Protein AF-A0A9P8SIE0-F1 (afdb_monomer_lite)

Secondary structure (DSSP, 8-state):
--------S---B-TTSSB-HHHHHHHHHHHHHHHHHTT-------HHHHHHHHHHHHHTTS-------TT-BGGGGT--HHHHHHHHHHHHHHHT----HHHHHH--BHHHHHHHHHHHHTTTTHHHHHHHHHHHHHHHHGGGG-----SPPP-TTSTT--EEEEE-TTSHHHHHHHHHHHH-TT--EEEEEE--SSHHHHHHHHHHHHHHTT--TT-HHHHHHHEEEEE--TTSTTTT--HHHHHHHHHH-SEEEE---

Foldseek 3Di:
DDDDDDDDPDFDADPVRHGPPLVNLLVVLLVLVVVVVVPDDDDDDDPLLVVLVCLLCVLLPVHCNDDQDQFDFSVSSVDDPSSLVSSQVVLCVVLVFPRDSVLCVVPRGSNSSSVVSVCRSVVVCVVVVVVVVVVVVVVVCVVVVDDDDPDDQQPCQPQARQFEEEEDLLHDVNVVVVLVSLPRNSRQAYEYEAADDDFVVQLVSNVVSNVVVPSPPPCVVSSVGHYGYDHACPVDPLSPDDPVVSVCSVVRHSYYHYPDD

Sequence (261 aa):
MVPWVVCLQDVPVNRNGKVDKNQLLAMLLRRRLEQQRHVSSVTGTTRTEDRVKTIWQRALGAVDLGDIGPETNFFSLGAASLDVSAATMMMREAFQVPLLVQKLYKSPVLRDLARQIDQEAKGLGELRWDESKRQWLRDADMAEQLDIPKDTPIDWTAKNEGRVFVTGVTGFVGALFLRALVELPFVQTVRCLVRAKTATQGKQRILDNLSKYGLLHGLQEQLVSKVVPVMGDLSHPTLGLEDDAYSELAAWASVIFHLGA

InterPro domains:
  IPR009081 Phosphopantetheine binding ACP domain [PF00550] (50-116)
  IPR009081 Phosphopantetheine binding ACP domain [PS50075] (46-121)
  IPR013120 Fatty acyl-CoA reductase-like, NAD-binding domain [PF07993] (166-261)
  IPR036291 NAD(P)-binding domain superfamily [SSF51735] (163-260)
  IPR036736 ACP-like superfamily [G3DSA:1.10.1200.10] (32-123)
  IPR036736 ACP-like superfamily [SSF47336] (46-120)

Organism: NCBI:txid111463

Radius of gyration: 26.02 Å; chains: 1; bounding box: 72×35×65 Å

Structure (mmCIF, N/CA/C/O backbone):
data_AF-A0A9P8SIE0-F1
#
_entry.id   AF-A0A9P8SIE0-F1
#
loop_
_atom_site.group_PDB
_atom_site.id
_atom_site.type_symbol
_atom_site.label_atom_id
_atom_site.label_alt_id
_atom_site.label_comp_id
_atom_site.label_asym_id
_atom_site.label_entity_id
_atom_site.label_seq_id
_atom_site.pdbx_PDB_ins_code
_atom_site.Cartn_x
_atom_site.Cartn_y
_atom_site.Cartn_z
_atom_site.occupancy
_atom_site.B_iso_or_equiv
_atom_site.auth_seq_id
_atom_site.auth_comp_id
_atom_site.auth_asym_id
_atom_site.auth_atom_id
_atom_site.pdbx_PDB_model_num
ATOM 1 N N . MET A 1 1 ? -5.910 -8.872 4.995 1.00 51.06 1 MET A N 1
ATOM 2 C CA . MET A 1 1 ? -7.335 -9.129 5.301 1.00 51.06 1 MET A CA 1
ATOM 3 C C . MET A 1 1 ? -7.698 -10.456 4.656 1.00 51.06 1 MET A C 1
ATOM 5 O O . MET A 1 1 ? -7.554 -10.563 3.446 1.00 51.06 1 MET A O 1
ATOM 9 N N . VAL A 1 2 ? -8.044 -11.483 5.435 1.00 45.91 2 VAL A N 1
ATOM 10 C CA . VAL A 1 2 ? -8.439 -12.785 4.870 1.00 45.91 2 VAL A CA 1
ATOM 11 C C . VAL A 1 2 ? -9.911 -12.683 4.463 1.00 45.91 2 VAL A C 1
ATOM 13 O O . VAL A 1 2 ? -10.731 -12.366 5.329 1.00 45.91 2 VAL A O 1
ATOM 16 N N . PRO A 1 3 ? -10.263 -12.877 3.180 1.00 55.47 3 PRO A N 1
ATOM 17 C CA . PRO A 1 3 ? -11.657 -12.868 2.760 1.00 55.47 3 PRO A CA 1
ATOM 18 C C . PRO A 1 3 ? -12.409 -14.012 3.444 1.00 55.47 3 PRO A C 1
ATOM 20 O O . PRO A 1 3 ? -11.924 -15.140 3.513 1.00 55.47 3 PRO A O 1
ATOM 23 N N . TRP A 1 4 ? -13.592 -13.705 3.971 1.00 65.50 4 TRP A N 1
ATOM 24 C CA . TRP A 1 4 ? -14.441 -14.662 4.672 1.00 65.50 4 TRP A CA 1
ATOM 25 C C . TRP A 1 4 ? -15.668 -14.971 3.821 1.00 65.50 4 TRP A C 1
ATOM 27 O O . TRP A 1 4 ? -16.408 -14.064 3.443 1.00 65.50 4 TRP A O 1
ATOM 37 N N . VAL A 1 5 ? -15.860 -16.250 3.504 1.00 77.38 5 VAL A N 1
ATOM 38 C CA . VAL A 1 5 ? -16.976 -16.736 2.687 1.00 77.38 5 VAL A CA 1
ATOM 39 C C . VAL A 1 5 ? -17.903 -17.547 3.578 1.00 77.38 5 VAL A C 1
ATOM 41 O O . VAL A 1 5 ? -17.462 -18.452 4.285 1.00 77.38 5 VAL A O 1
ATOM 44 N N . VAL A 1 6 ? -19.193 -17.216 3.550 1.00 78.56 6 VAL A N 1
ATOM 45 C CA . VAL A 1 6 ? -20.210 -17.838 4.399 1.00 78.56 6 VAL A CA 1
ATOM 46 C C . VAL A 1 6 ? -21.372 -18.289 3.533 1.00 78.56 6 VAL A C 1
ATOM 48 O O . VAL A 1 6 ? -21.956 -17.485 2.812 1.00 78.56 6 VAL A O 1
ATOM 51 N N . CYS A 1 7 ? -21.724 -19.570 3.631 1.00 83.69 7 CYS A N 1
ATOM 52 C CA . CYS A 1 7 ? -22.961 -20.077 3.053 1.00 83.69 7 CYS A CA 1
ATOM 53 C C . CYS A 1 7 ? -24.122 -19.771 4.010 1.00 83.69 7 CYS A C 1
ATOM 55 O O . CYS A 1 7 ? -24.053 -20.093 5.206 1.00 83.69 7 CYS A O 1
ATOM 57 N N . LEU A 1 8 ? -25.151 -19.113 3.479 1.00 84.81 8 LEU A N 1
ATOM 58 C CA . LEU A 1 8 ? -26.389 -18.769 4.171 1.00 84.81 8 LEU A CA 1
ATOM 59 C C . LEU A 1 8 ? -27.532 -19.547 3.526 1.00 84.81 8 LEU A C 1
ATOM 61 O O . LEU A 1 8 ? -27.578 -19.652 2.304 1.00 84.81 8 LEU A O 1
ATOM 65 N N . GLN A 1 9 ? -28.430 -20.083 4.352 1.00 82.69 9 GLN A N 1
ATOM 66 C CA . GLN A 1 9 ? -29.651 -20.730 3.865 1.00 82.69 9 GLN A CA 1
ATOM 67 C C . GLN A 1 9 ? -30.638 -19.686 3.335 1.00 82.69 9 GLN A C 1
ATOM 69 O O . GLN A 1 9 ? -31.156 -19.854 2.239 1.00 82.69 9 GLN A O 1
ATOM 74 N N . ASP A 1 10 ? -30.785 -18.570 4.057 1.00 87.56 10 ASP A N 1
ATOM 75 C CA . ASP A 1 10 ? -31.652 -17.454 3.687 1.00 87.56 10 ASP A CA 1
ATOM 76 C C . ASP A 1 10 ? -30.917 -16.115 3.823 1.00 87.56 10 ASP A C 1
ATOM 78 O O . ASP A 1 10 ? -30.130 -15.901 4.752 1.00 87.56 10 ASP A O 1
ATOM 82 N N . VAL A 1 11 ? -31.189 -15.192 2.897 1.00 90.50 11 VAL A N 1
ATOM 83 C CA . VAL A 1 11 ? -30.677 -13.816 2.943 1.00 90.50 11 VAL A CA 1
ATOM 84 C C . VAL A 1 11 ? -31.778 -12.912 3.500 1.00 90.50 11 VAL A C 1
ATOM 86 O O . VAL A 1 11 ? -32.856 -12.857 2.904 1.00 90.50 11 VAL A O 1
ATOM 89 N N . PRO A 1 12 ? -31.546 -12.182 4.609 1.00 90.69 12 PRO A N 1
ATOM 90 C CA . PRO A 1 12 ? -32.559 -11.304 5.171 1.00 90.69 12 PRO A CA 1
ATOM 91 C C . PRO A 1 12 ? -32.890 -10.181 4.190 1.00 90.69 12 PRO A C 1
ATOM 93 O O . PRO A 1 12 ? -32.006 -9.562 3.586 1.00 90.69 12 PRO A O 1
ATOM 96 N N . VAL A 1 13 ? -34.182 -9.905 4.052 1.00 91.94 13 VAL A N 1
ATOM 97 C CA . VAL A 1 13 ? -34.713 -8.841 3.203 1.00 91.94 13 VAL A CA 1
ATOM 98 C C . VAL A 1 13 ? -35.508 -7.852 4.042 1.00 91.94 13 VAL A C 1
ATOM 100 O O . VAL A 1 13 ? -36.189 -8.216 4.997 1.00 91.94 13 VAL A O 1
ATOM 103 N N . ASN A 1 14 ? -35.427 -6.579 3.676 1.00 86.19 14 ASN A N 1
ATOM 104 C CA . ASN A 1 14 ? -36.234 -5.531 4.275 1.00 86.19 14 ASN A CA 1
ATOM 105 C C . ASN A 1 14 ? -37.683 -5.610 3.767 1.00 86.19 14 ASN A C 1
ATOM 107 O O . ASN A 1 14 ? -38.021 -6.392 2.878 1.00 86.19 14 ASN A O 1
ATOM 111 N N . ARG A 1 15 ? -38.548 -4.731 4.287 1.00 85.62 15 ARG A N 1
ATOM 112 C CA . ARG A 1 15 ? -39.972 -4.652 3.898 1.00 85.62 15 ARG A CA 1
ATOM 113 C C . ARG A 1 15 ? -40.210 -4.457 2.392 1.00 85.62 15 ARG A C 1
ATOM 115 O O . ARG A 1 15 ? -41.300 -4.745 1.919 1.00 85.62 15 ARG A O 1
ATOM 122 N N . ASN A 1 16 ? -39.203 -3.994 1.650 1.00 78.31 16 ASN A N 1
ATOM 123 C CA . ASN A 1 16 ? -39.263 -3.776 0.205 1.00 78.31 16 ASN A CA 1
ATOM 124 C C . ASN A 1 16 ? -38.677 -4.953 -0.601 1.00 78.31 16 ASN A C 1
ATOM 126 O O . ASN A 1 16 ? -38.398 -4.792 -1.787 1.00 78.31 16 ASN A O 1
ATOM 130 N N . GLY A 1 17 ? -38.403 -6.100 0.032 1.00 82.06 17 GLY A N 1
ATOM 131 C CA . GLY A 1 17 ? -37.827 -7.282 -0.618 1.00 82.06 17 GLY A CA 1
ATOM 132 C C . GLY A 1 17 ? -36.363 -7.125 -1.048 1.00 82.06 17 GLY A C 1
ATOM 133 O O . GLY A 1 17 ? -35.813 -8.014 -1.691 1.00 82.06 17 GLY A O 1
ATOM 134 N N . LYS A 1 18 ? -35.707 -6.008 -0.705 1.00 82.94 18 LYS A N 1
ATOM 135 C CA . LYS A 1 18 ? -34.269 -5.809 -0.941 1.00 82.94 18 LYS A CA 1
ATOM 136 C C . LYS A 1 18 ? -33.485 -6.384 0.226 1.00 82.94 18 LYS A C 1
ATOM 138 O O . LYS A 1 18 ? -33.953 -6.310 1.354 1.00 82.94 18 LYS A O 1
ATOM 143 N N . VAL A 1 19 ? -32.269 -6.866 -0.027 1.00 88.81 19 VAL A N 1
ATOM 144 C CA . VAL A 1 19 ? -31.366 -7.347 1.031 1.00 88.81 19 VAL A CA 1
ATOM 145 C C . VAL A 1 19 ? -31.250 -6.308 2.149 1.00 88.81 19 VAL A C 1
ATOM 147 O O . VAL A 1 19 ? -30.855 -5.162 1.906 1.00 88.81 19 VAL A O 1
ATOM 150 N N . ASP A 1 20 ? -31.584 -6.715 3.372 1.00 88.94 20 ASP A N 1
ATOM 151 C CA . ASP A 1 20 ? -31.352 -5.912 4.564 1.00 88.94 20 ASP A CA 1
ATOM 152 C C . ASP A 1 20 ? -29.889 -6.078 4.977 1.00 88.94 20 ASP A C 1
ATOM 154 O O . ASP A 1 20 ? -29.500 -7.040 5.639 1.00 88.94 20 ASP A O 1
ATOM 158 N N . LYS A 1 21 ? -29.049 -5.142 4.526 1.00 84.19 21 LYS A N 1
ATOM 159 C CA . LYS A 1 21 ? -27.602 -5.192 4.761 1.00 84.19 21 LYS A CA 1
ATOM 160 C C . LYS A 1 21 ? -27.246 -5.146 6.246 1.00 84.19 21 LYS A C 1
ATOM 162 O O . LYS A 1 21 ? -26.282 -5.796 6.637 1.00 84.19 21 LYS A O 1
ATOM 167 N N . ASN A 1 22 ? -28.013 -4.423 7.061 1.00 79.56 22 ASN A N 1
ATOM 168 C CA . ASN A 1 22 ? -27.736 -4.291 8.490 1.00 79.56 22 ASN A CA 1
ATOM 169 C C . ASN A 1 22 ? -28.085 -5.587 9.219 1.00 79.56 22 ASN A C 1
ATOM 171 O O . ASN A 1 22 ? -27.289 -6.077 10.018 1.00 79.56 22 ASN A O 1
ATOM 175 N N . GLN A 1 23 ? -29.239 -6.180 8.899 1.00 83.62 23 GLN A N 1
ATOM 176 C CA . GLN A 1 23 ? -29.638 -7.467 9.459 1.00 83.62 23 GLN A CA 1
ATOM 177 C C . GLN A 1 23 ? -28.702 -8.595 9.003 1.00 83.62 23 GLN A C 1
ATOM 179 O O . GLN A 1 23 ? -28.287 -9.414 9.822 1.00 83.62 23 GLN A O 1
ATOM 184 N N . LEU A 1 24 ? -28.303 -8.600 7.726 1.00 85.62 24 LEU A N 1
ATOM 185 C CA . LEU A 1 24 ? -27.324 -9.543 7.185 1.00 85.62 24 LEU A CA 1
ATOM 186 C C . LEU A 1 24 ? -25.979 -9.430 7.912 1.00 85.62 24 LEU A C 1
ATOM 188 O O . LEU A 1 24 ? -25.417 -10.440 8.334 1.00 85.62 24 LEU A O 1
ATOM 192 N N . LEU A 1 25 ? -25.477 -8.207 8.097 1.00 82.94 25 LEU A N 1
ATOM 193 C CA . LEU A 1 25 ? -24.227 -7.958 8.808 1.00 82.94 25 LEU A CA 1
ATOM 194 C C . LEU A 1 25 ? -24.322 -8.396 10.279 1.00 82.94 25 LEU A C 1
ATOM 196 O O . LEU A 1 25 ? -23.417 -9.070 10.766 1.00 82.94 25 LEU A O 1
ATOM 200 N N . ALA A 1 26 ? -25.440 -8.116 10.961 1.00 81.94 26 ALA A N 1
ATOM 201 C CA . ALA A 1 26 ? -25.693 -8.581 12.328 1.00 81.94 26 ALA A CA 1
ATOM 202 C C . ALA A 1 26 ? -25.636 -10.110 12.439 1.00 81.94 26 ALA A C 1
ATOM 204 O O . ALA A 1 26 ? -24.952 -10.645 13.313 1.00 81.94 26 ALA A O 1
ATOM 205 N N . MET A 1 27 ? -26.322 -10.819 11.536 1.00 84.00 27 MET A N 1
ATOM 206 C CA . MET A 1 27 ? -26.339 -12.285 11.496 1.00 84.00 27 MET A CA 1
ATOM 207 C C . MET A 1 27 ? -24.933 -12.861 11.302 1.00 84.00 27 MET A C 1
ATOM 209 O O . MET A 1 27 ? -24.527 -13.771 12.025 1.00 84.00 27 MET A O 1
ATOM 213 N N . LEU A 1 28 ? -24.175 -12.311 10.350 1.00 84.12 28 LEU A N 1
ATOM 214 C CA . LEU A 1 28 ? -22.811 -12.744 10.061 1.00 84.12 28 LEU A CA 1
ATOM 215 C C . LEU A 1 28 ? -21.878 -12.514 11.260 1.00 84.12 28 LEU A C 1
ATOM 217 O O . LEU A 1 28 ? -21.111 -13.402 11.628 1.00 84.12 28 LEU A O 1
ATOM 221 N N . LEU A 1 29 ? -21.968 -11.358 11.916 1.00 77.06 29 LEU A N 1
ATOM 222 C CA . LEU A 1 29 ? -21.105 -11.034 13.051 1.00 77.06 29 LEU A CA 1
ATOM 223 C C . LEU A 1 29 ? -21.442 -11.849 14.303 1.00 77.06 29 LEU A C 1
ATOM 225 O O . LEU A 1 29 ? -20.522 -12.326 14.969 1.00 77.06 29 LEU A O 1
ATOM 229 N N . ARG A 1 30 ? -22.727 -12.113 14.574 1.00 77.62 30 ARG A N 1
ATOM 230 C CA . ARG A 1 30 ? -23.149 -13.017 15.661 1.00 77.62 30 ARG A CA 1
ATOM 231 C C . ARG A 1 30 ? -22.598 -14.427 15.473 1.00 77.62 30 ARG A C 1
ATOM 233 O O . ARG A 1 30 ? -21.957 -14.952 16.380 1.00 77.62 30 ARG A O 1
ATOM 240 N N . ARG A 1 31 ? -22.734 -14.990 14.268 1.00 79.62 31 ARG A N 1
ATOM 241 C CA . ARG A 1 31 ? -22.190 -16.319 13.939 1.00 79.62 31 ARG A CA 1
ATOM 242 C C . ARG A 1 31 ? -20.676 -16.390 14.162 1.00 79.62 31 ARG A C 1
ATOM 244 O O . ARG A 1 31 ? -20.148 -17.410 14.597 1.00 79.62 31 ARG A O 1
ATOM 251 N N . ARG A 1 32 ? -19.966 -15.298 13.872 1.00 76.12 32 ARG A N 1
ATOM 252 C CA . ARG A 1 32 ? -18.518 -15.205 14.074 1.00 76.12 32 ARG A CA 1
ATOM 253 C C . ARG A 1 32 ? -18.134 -15.134 15.551 1.00 76.12 32 ARG A C 1
ATOM 255 O O . ARG A 1 32 ? -17.183 -15.794 15.958 1.00 76.12 32 ARG A O 1
ATOM 262 N N . LEU A 1 33 ? -18.884 -14.380 16.349 1.00 71.75 33 LEU A N 1
ATOM 263 C CA . LEU A 1 33 ? -18.709 -14.316 17.801 1.00 71.75 33 LEU A CA 1
ATOM 264 C C . LEU A 1 33 ? -18.981 -15.669 18.472 1.00 71.75 33 LEU A C 1
ATOM 266 O O . LEU A 1 33 ? -18.223 -16.081 19.347 1.00 71.75 33 LEU A O 1
ATOM 270 N N . GLU A 1 34 ? -20.007 -16.398 18.032 1.00 74.31 34 GLU A N 1
ATOM 271 C CA . GLU A 1 34 ? -20.313 -17.751 18.519 1.00 74.31 34 GLU A CA 1
ATOM 272 C C . GLU A 1 34 ? -19.166 -18.735 18.261 1.00 74.31 34 GLU A C 1
ATOM 274 O O . GLU A 1 34 ? -18.786 -19.484 19.157 1.00 74.31 34 GLU A O 1
ATOM 279 N N . GLN A 1 35 ? -18.541 -18.682 17.080 1.00 70.25 35 GLN A N 1
ATOM 280 C CA . GLN A 1 35 ? -17.364 -19.505 16.773 1.00 70.25 35 GLN A CA 1
ATOM 281 C C . GLN A 1 35 ? -16.155 -19.176 17.663 1.00 70.25 35 GLN A C 1
ATOM 283 O O . GLN A 1 35 ? -15.364 -20.064 17.972 1.00 70.25 35 GLN A O 1
ATOM 288 N N . GLN A 1 36 ? -16.012 -17.922 18.103 1.00 63.12 36 GLN A N 1
ATOM 289 C CA . GLN A 1 36 ? -14.943 -17.515 19.022 1.00 63.12 36 GLN A CA 1
ATOM 290 C C . GLN A 1 36 ? -15.242 -17.867 20.488 1.00 63.12 36 GLN A C 1
ATOM 292 O O . GLN A 1 36 ? -14.316 -18.047 21.279 1.00 63.12 36 GLN A O 1
ATOM 297 N N . ARG A 1 37 ? -16.520 -18.013 20.860 1.00 61.00 37 ARG A N 1
ATOM 298 C CA . ARG A 1 37 ? -16.954 -18.326 22.232 1.00 61.00 37 ARG A CA 1
ATOM 299 C C . ARG A 1 37 ? -16.568 -19.719 22.722 1.00 61.00 37 ARG A C 1
ATOM 301 O O . ARG A 1 37 ? -16.553 -19.924 23.930 1.00 61.00 37 ARG A O 1
ATOM 308 N N . HIS A 1 38 ? -16.185 -20.648 21.846 1.00 52.69 38 HIS A N 1
ATOM 309 C CA . HIS A 1 38 ? -15.708 -21.968 22.278 1.00 52.69 38 HIS A CA 1
ATOM 310 C C . HIS A 1 38 ? -14.372 -21.949 23.051 1.00 52.69 38 HIS A C 1
ATOM 312 O O . HIS A 1 38 ? -13.936 -23.007 23.497 1.00 52.69 38 HIS A O 1
ATOM 318 N N . VAL A 1 39 ? -13.741 -20.782 23.258 1.00 47.31 39 VAL A N 1
ATOM 319 C CA . VAL A 1 39 ? -12.406 -20.677 23.879 1.00 47.31 39 VAL A CA 1
ATOM 320 C C . VAL A 1 39 ? -12.357 -19.825 25.164 1.00 47.31 39 VAL A C 1
ATOM 322 O O . VAL A 1 39 ? -11.403 -19.962 25.923 1.00 47.31 39 VAL A O 1
ATOM 325 N N . SER A 1 40 ? -13.369 -19.009 25.498 1.00 47.59 40 SER A N 1
ATOM 326 C CA . SER A 1 40 ? -13.225 -18.029 26.599 1.00 47.59 40 SER A CA 1
ATOM 327 C C . SER A 1 40 ? -14.458 -17.919 27.504 1.00 47.59 40 SER A C 1
ATOM 329 O O . SER A 1 40 ? -15.501 -17.419 27.091 1.00 47.59 40 SER A O 1
ATOM 331 N N . SER A 1 41 ? -14.315 -18.331 28.771 1.00 47.12 41 SER A N 1
ATOM 332 C CA . SER A 1 41 ? -15.372 -18.383 29.799 1.00 47.12 41 SER A CA 1
ATOM 333 C C . SER A 1 41 ? -15.395 -17.179 30.758 1.00 47.12 41 SER A C 1
ATOM 335 O O . SER A 1 41 ? -15.734 -17.335 31.931 1.00 47.12 41 SER A O 1
ATOM 337 N N . VAL A 1 42 ? -14.992 -15.982 30.320 1.00 53.94 42 VAL A N 1
ATOM 338 C CA . VAL A 1 42 ? -14.922 -14.812 31.215 1.00 53.94 42 VAL A CA 1
ATOM 339 C C . VAL A 1 42 ? -16.152 -13.927 31.036 1.00 53.94 42 VAL A C 1
ATOM 341 O O . VAL A 1 42 ? -16.330 -13.303 29.991 1.00 53.94 42 VAL A O 1
ATOM 344 N N . THR A 1 43 ? -16.996 -13.865 32.066 1.00 53.16 43 THR A N 1
ATOM 345 C CA . THR A 1 43 ? -18.198 -13.022 32.114 1.00 53.16 43 THR A CA 1
ATOM 346 C C . THR A 1 43 ? -17.945 -11.771 32.953 1.00 53.16 43 THR A C 1
ATOM 348 O O . THR A 1 43 ? -17.626 -11.880 34.135 1.00 53.16 43 THR A O 1
ATOM 351 N N . GLY A 1 44 ? -18.116 -10.595 32.346 1.00 64.94 44 GLY A N 1
ATOM 352 C CA . GLY A 1 44 ? -18.070 -9.292 33.014 1.00 64.94 44 GLY A CA 1
ATOM 353 C C . GLY A 1 44 ? -17.276 -8.263 32.214 1.00 64.94 44 GLY A C 1
ATOM 354 O O . GLY A 1 44 ? -16.128 -8.525 31.854 1.00 64.94 44 GLY A O 1
ATOM 355 N N . THR A 1 45 ? -17.893 -7.113 31.943 1.00 73.94 45 THR A N 1
ATOM 356 C CA . THR A 1 45 ? -17.254 -5.956 31.309 1.00 73.94 45 THR A CA 1
ATOM 357 C C . THR A 1 45 ? -17.074 -4.806 32.301 1.00 73.94 45 THR A C 1
ATOM 359 O O . THR A 1 45 ? -17.856 -4.635 33.237 1.00 73.94 45 THR A O 1
ATOM 362 N N . THR A 1 46 ? -16.017 -4.013 32.130 1.00 87.81 46 THR A N 1
ATOM 363 C CA . THR A 1 46 ? -15.846 -2.740 32.850 1.00 87.81 46 THR A CA 1
ATOM 364 C C . THR A 1 46 ? -16.672 -1.622 32.201 1.00 87.81 46 THR A C 1
ATOM 366 O O . THR A 1 46 ? -17.045 -1.705 31.031 1.00 87.81 46 THR A O 1
ATOM 369 N N . ARG A 1 47 ? -16.896 -0.506 32.914 1.00 90.44 47 ARG A N 1
ATOM 370 C CA . ARG A 1 47 ? -17.589 0.677 32.355 1.00 90.44 47 ARG A CA 1
ATOM 371 C C . ARG A 1 47 ? -16.920 1.204 31.076 1.00 90.44 47 ARG A C 1
ATOM 373 O O . ARG A 1 47 ? -17.605 1.667 30.163 1.00 90.44 47 ARG A O 1
ATOM 380 N N . THR A 1 48 ? -15.590 1.161 31.021 1.00 92.94 48 THR A N 1
ATOM 381 C CA . THR A 1 48 ? -14.823 1.571 29.839 1.00 92.94 48 THR A CA 1
ATOM 382 C C . THR A 1 48 ? -15.031 0.579 28.700 1.00 92.94 48 THR A C 1
ATOM 384 O O . THR A 1 48 ? -15.319 1.006 27.583 1.00 92.94 48 THR A O 1
ATOM 387 N N . GLU A 1 49 ? -14.995 -0.728 28.979 1.00 93.56 49 GLU A N 1
ATOM 388 C CA . GLU A 1 49 ? -15.284 -1.780 27.993 1.00 93.56 49 GLU A CA 1
ATOM 389 C C . GLU A 1 49 ? -16.702 -1.647 27.406 1.00 93.56 49 GLU A C 1
ATOM 391 O O . GLU A 1 49 ? -16.851 -1.673 26.187 1.00 93.56 49 GLU A O 1
ATOM 396 N N . ASP A 1 50 ? -17.733 -1.398 28.220 1.00 91.19 50 ASP A N 1
ATOM 397 C CA . ASP A 1 50 ? -19.116 -1.213 27.740 1.00 91.19 50 ASP A CA 1
ATOM 398 C C . ASP A 1 50 ? -19.264 -0.016 26.797 1.00 91.19 50 ASP A C 1
ATOM 400 O O . ASP A 1 50 ? -19.980 -0.047 25.784 1.00 91.19 50 ASP A O 1
ATOM 404 N N . ARG A 1 51 ? -18.563 1.072 27.114 1.00 93.25 51 ARG A N 1
ATOM 405 C CA . ARG A 1 51 ? -18.622 2.284 26.303 1.00 93.25 51 ARG A CA 1
ATOM 406 C C . ARG A 1 51 ? -17.819 2.131 25.012 1.00 93.25 51 ARG A C 1
ATOM 408 O O . ARG A 1 51 ? -18.288 2.571 23.964 1.00 93.25 51 ARG A O 1
ATOM 415 N N . VAL A 1 52 ? -16.678 1.437 25.047 1.00 93.88 52 VAL A N 1
ATOM 416 C CA . VAL A 1 52 ? -15.933 1.044 23.837 1.00 93.88 52 VAL A CA 1
ATOM 417 C C . VAL A 1 52 ? -16.768 0.097 22.968 1.00 93.88 52 VAL A C 1
ATOM 419 O O . VAL A 1 52 ? -16.864 0.324 21.765 1.00 93.88 52 VAL A O 1
ATOM 422 N N . LYS A 1 53 ? -17.458 -0.888 23.557 1.00 91.50 53 LYS A N 1
ATOM 423 C CA . LYS A 1 53 ? -18.391 -1.794 22.864 1.00 91.50 53 LYS A CA 1
ATOM 424 C C . LYS A 1 53 ? -19.467 -1.024 22.097 1.00 91.50 53 LYS A C 1
ATOM 426 O O . LYS A 1 53 ? -19.677 -1.277 20.912 1.00 91.50 53 LYS A O 1
ATOM 431 N N . THR A 1 54 ? -20.087 -0.035 22.740 1.00 91.00 54 THR A N 1
ATOM 432 C CA . THR A 1 54 ? -21.090 0.835 22.100 1.00 91.00 54 THR A CA 1
ATOM 433 C C . THR A 1 54 ? -20.499 1.604 20.914 1.00 91.00 54 THR A C 1
ATOM 435 O O . THR A 1 54 ? -21.131 1.734 19.865 1.00 91.00 54 THR A O 1
ATOM 438 N N . ILE A 1 55 ? -19.271 2.107 21.054 1.00 93.81 55 ILE A N 1
ATOM 439 C CA . ILE A 1 55 ? -18.574 2.821 19.978 1.00 93.81 55 ILE A CA 1
ATOM 440 C C . ILE A 1 55 ? -18.240 1.877 18.818 1.00 93.81 55 ILE A C 1
ATOM 442 O O . ILE A 1 55 ? -18.453 2.245 17.665 1.00 93.81 55 ILE A O 1
ATOM 446 N N . TRP A 1 56 ? -17.775 0.659 19.096 1.00 92.88 56 TRP A N 1
ATOM 447 C CA . TRP A 1 56 ? -17.496 -0.350 18.072 1.00 92.88 56 TRP A CA 1
ATOM 448 C C . TRP A 1 56 ? -18.748 -0.712 17.274 1.00 92.88 56 TRP A C 1
ATOM 450 O O . TRP A 1 56 ? -18.698 -0.730 16.047 1.00 92.88 56 TRP A O 1
ATOM 460 N N . GLN A 1 57 ? -19.882 -0.923 17.946 1.00 89.75 57 GLN A N 1
ATOM 461 C CA . GLN A 1 57 ? -21.167 -1.180 17.286 1.00 89.75 57 GLN A CA 1
ATOM 462 C C . GLN A 1 57 ? -21.566 -0.037 16.347 1.00 89.75 57 GLN A C 1
ATOM 464 O O . GLN A 1 57 ? -21.991 -0.284 15.220 1.00 89.75 57 GLN A O 1
ATOM 469 N N . ARG A 1 58 ? -21.396 1.219 16.781 1.00 90.69 58 ARG A N 1
ATOM 470 C CA . ARG A 1 58 ? -21.672 2.402 15.950 1.00 90.69 58 ARG A CA 1
ATOM 471 C C . ARG A 1 58 ? -20.724 2.501 14.760 1.00 90.69 58 ARG A C 1
ATOM 473 O O . ARG A 1 58 ? -21.193 2.721 13.649 1.00 90.69 58 ARG A O 1
ATOM 480 N N . ALA A 1 59 ? -19.425 2.311 14.985 1.00 91.50 59 ALA A N 1
ATOM 481 C CA . ALA A 1 59 ? -18.410 2.370 13.937 1.00 91.50 59 ALA A CA 1
ATOM 482 C C . ALA A 1 59 ? -18.650 1.318 12.846 1.00 91.50 59 ALA A C 1
ATOM 484 O O . ALA A 1 59 ? -18.527 1.635 11.673 1.00 91.50 59 ALA A O 1
ATOM 485 N N . LEU A 1 60 ? -19.091 0.116 13.226 1.00 88.12 60 LEU A N 1
ATOM 486 C CA . LEU A 1 60 ? -19.417 -0.985 12.313 1.00 88.12 60 LEU A CA 1
ATOM 487 C C . LEU A 1 60 ? -20.807 -0.859 11.653 1.00 88.12 60 LEU A C 1
ATOM 489 O O . LEU A 1 60 ? -21.340 -1.845 11.147 1.00 88.12 60 LEU A O 1
ATOM 493 N N . GLY A 1 61 ? -21.412 0.336 11.657 1.00 83.19 61 GLY A N 1
ATOM 494 C CA . GLY A 1 61 ? -22.697 0.602 10.999 1.00 83.19 61 GLY A CA 1
ATOM 495 C C . GLY A 1 61 ? -23.930 0.474 11.899 1.00 83.19 61 GLY A C 1
ATOM 496 O O . GLY A 1 61 ? -25.005 0.141 11.408 1.00 83.19 61 GLY A O 1
ATOM 497 N N . ALA A 1 62 ? -23.790 0.739 13.202 1.00 70.94 62 ALA A N 1
ATOM 498 C CA . ALA A 1 62 ? -24.867 0.666 14.200 1.00 70.94 62 ALA A CA 1
ATOM 499 C C . ALA A 1 62 ? -25.554 -0.712 14.273 1.00 70.94 62 ALA A C 1
ATOM 501 O O . ALA A 1 62 ? -26.772 -0.823 14.407 1.00 70.94 62 ALA A O 1
ATOM 502 N N . VAL A 1 63 ? -24.752 -1.772 14.186 1.00 65.19 63 VAL A N 1
ATOM 503 C CA . VAL A 1 63 ? -25.225 -3.156 14.231 1.00 65.19 63 VAL A CA 1
ATOM 504 C C . VAL A 1 63 ? -25.319 -3.626 15.683 1.00 65.19 63 VAL A C 1
ATOM 506 O O . VAL A 1 63 ? -24.386 -3.430 16.463 1.00 65.19 63 VAL A O 1
ATOM 509 N N . ASP A 1 64 ? -26.415 -4.296 16.052 1.00 69.00 64 ASP A N 1
ATOM 510 C CA . ASP A 1 64 ? -26.477 -5.035 17.315 1.00 69.00 64 ASP A CA 1
ATOM 511 C C . ASP A 1 64 ? -25.671 -6.337 17.200 1.00 69.00 64 ASP A C 1
ATOM 513 O O . ASP A 1 64 ? -26.157 -7.398 16.792 1.00 69.00 64 ASP A O 1
ATOM 517 N N . LEU A 1 65 ? -24.396 -6.223 17.561 1.00 64.25 65 LEU A N 1
ATOM 518 C CA . LEU A 1 65 ? -23.419 -7.309 17.537 1.00 64.25 65 LEU A CA 1
ATOM 519 C C . LEU A 1 65 ? -23.654 -8.357 18.633 1.00 64.25 65 LEU A C 1
ATOM 521 O O . LEU A 1 65 ? -22.917 -9.336 18.703 1.00 64.25 65 LEU A O 1
ATOM 525 N N . GLY A 1 66 ? -24.672 -8.187 19.482 1.00 66.62 66 GLY A N 1
ATOM 526 C CA . GLY A 1 66 ? -24.861 -9.025 20.651 1.00 66.62 66 GLY A CA 1
ATOM 527 C C . GLY A 1 66 ? -23.716 -8.849 21.648 1.00 66.62 66 GLY A C 1
ATOM 528 O O . GLY A 1 66 ? -23.231 -7.741 21.909 1.00 66.62 66 GLY A O 1
ATOM 529 N N . ASP A 1 67 ? -23.289 -9.956 22.245 1.00 70.19 67 ASP A N 1
ATOM 530 C CA . ASP A 1 67 ? -22.476 -9.917 23.449 1.00 70.19 67 ASP A CA 1
ATOM 531 C C . ASP A 1 67 ? -20.966 -9.944 23.151 1.00 70.19 67 ASP A C 1
ATOM 533 O O . ASP A 1 67 ? -20.294 -10.969 23.261 1.00 70.19 67 ASP A O 1
ATOM 537 N N . ILE A 1 68 ? -20.441 -8.785 22.731 1.00 79.94 68 ILE A N 1
ATOM 538 C CA . ILE A 1 68 ? -18.996 -8.514 22.651 1.00 79.94 68 ILE A CA 1
ATOM 539 C C . ILE A 1 68 ? -18.409 -8.662 24.059 1.00 79.94 68 ILE A C 1
ATOM 541 O O . ILE A 1 68 ? -18.723 -7.861 24.943 1.00 79.94 68 ILE A O 1
ATOM 545 N N . GLY A 1 69 ? -17.575 -9.686 24.248 1.00 84.62 69 GLY A N 1
ATOM 546 C CA . GLY A 1 69 ? -16.864 -9.949 25.498 1.00 84.62 69 GLY A CA 1
ATOM 547 C C . GLY A 1 69 ? -15.489 -9.267 25.565 1.00 84.62 69 GLY A C 1
ATOM 548 O O . GLY A 1 69 ? -14.991 -8.792 24.539 1.00 84.62 69 GLY A O 1
ATOM 549 N N . PRO A 1 70 ? -14.829 -9.267 26.736 1.00 87.81 70 PRO A N 1
ATOM 550 C CA . PRO A 1 70 ? -13.560 -8.561 26.953 1.00 87.81 70 PRO A CA 1
ATOM 551 C C . PRO A 1 70 ? -12.412 -9.005 26.031 1.00 87.81 70 PRO A C 1
ATOM 553 O O . PRO A 1 70 ? -11.563 -8.196 25.673 1.00 87.81 70 PRO A O 1
ATOM 556 N N . GLU A 1 71 ? -12.407 -10.268 25.598 1.00 90.19 71 GLU A N 1
ATOM 557 C CA . GLU A 1 71 ? -11.375 -10.827 24.707 1.00 90.19 71 GLU A CA 1
ATOM 558 C C . GLU A 1 71 ? -11.685 -10.632 23.212 1.00 90.19 71 GLU A C 1
ATOM 560 O O . GLU A 1 71 ? -10.974 -11.134 22.341 1.00 90.19 71 GLU A O 1
ATOM 565 N N . THR A 1 72 ? -12.766 -9.919 22.880 1.00 88.00 72 THR A N 1
ATOM 566 C CA . THR A 1 72 ? -13.161 -9.720 21.481 1.00 88.00 72 THR A CA 1
ATOM 567 C C . THR A 1 72 ? -12.162 -8.814 20.774 1.00 88.00 72 THR A C 1
ATOM 569 O O . THR A 1 72 ? -11.899 -7.698 21.222 1.00 88.00 72 THR A O 1
ATOM 572 N N . ASN A 1 73 ? -11.645 -9.278 19.637 1.00 90.94 73 ASN A N 1
ATOM 573 C CA . ASN A 1 73 ? -10.767 -8.510 18.763 1.00 90.94 73 ASN A CA 1
ATOM 574 C C . ASN A 1 73 ? -11.597 -7.688 17.762 1.00 90.94 73 ASN A C 1
ATOM 576 O O . ASN A 1 73 ? -12.421 -8.239 17.039 1.00 90.94 73 ASN A O 1
ATOM 580 N N . PHE A 1 74 ? -11.360 -6.382 17.649 1.00 91.38 74 PHE A N 1
ATOM 581 C CA . PHE A 1 74 ? -12.131 -5.512 16.755 1.00 91.38 74 PHE A CA 1
ATOM 582 C C . PHE A 1 74 ? -12.094 -5.959 15.283 1.00 91.38 74 PHE A C 1
ATOM 584 O O . PHE A 1 74 ? -13.104 -5.918 14.583 1.00 91.38 74 PHE A O 1
ATOM 591 N N . PHE A 1 75 ? -10.957 -6.476 14.810 1.00 90.00 75 PHE A N 1
ATOM 592 C CA . PHE A 1 75 ? -10.811 -6.969 13.438 1.00 90.00 75 PHE A CA 1
ATOM 593 C C . PHE A 1 75 ? -11.490 -8.324 13.215 1.00 90.00 75 PHE A C 1
ATOM 595 O O . PHE A 1 75 ? -11.849 -8.649 12.079 1.00 90.00 75 PHE A O 1
ATOM 602 N N . SER A 1 76 ? -11.722 -9.116 14.273 1.00 84.69 76 SER A N 1
ATOM 603 C CA . SER A 1 76 ? -12.563 -10.311 14.140 1.00 84.69 76 SER A CA 1
ATOM 604 C C . SER A 1 76 ? -14.026 -9.950 13.898 1.00 84.69 76 SER A C 1
ATOM 606 O O . SER A 1 76 ? -14.752 -10.765 13.345 1.00 84.69 76 SER A O 1
ATOM 608 N N . LEU A 1 77 ? -14.436 -8.712 14.181 1.00 84.12 77 LEU A N 1
ATOM 609 C CA . LEU A 1 77 ? -15.751 -8.175 13.829 1.00 84.12 77 LEU A CA 1
ATOM 610 C C . LEU A 1 77 ? -15.811 -7.620 12.395 1.00 84.12 77 LEU A C 1
ATOM 612 O O . LEU A 1 77 ? -16.779 -6.966 12.028 1.00 84.12 77 LEU A O 1
ATOM 616 N N . GLY A 1 78 ? -14.784 -7.852 11.572 1.00 79.56 78 GLY A N 1
ATOM 617 C CA . GLY A 1 78 ? -14.759 -7.385 10.184 1.00 79.56 78 GLY A CA 1
ATOM 618 C C . GLY A 1 78 ? -14.435 -5.899 10.014 1.00 79.56 78 GLY A C 1
ATOM 619 O O . GLY A 1 78 ? -14.585 -5.394 8.906 1.00 79.56 78 GLY A O 1
ATOM 620 N N . ALA A 1 79 ? -13.966 -5.223 11.069 1.00 87.06 79 ALA A N 1
ATOM 621 C CA . ALA A 1 79 ? -13.553 -3.825 11.003 1.00 87.06 79 ALA A CA 1
ATOM 622 C C . ALA A 1 79 ? -12.475 -3.585 9.930 1.00 87.06 79 ALA A C 1
ATOM 624 O O . ALA A 1 79 ? -11.445 -4.268 9.889 1.00 87.06 79 ALA A O 1
ATOM 625 N N . ALA A 1 80 ? -12.695 -2.575 9.094 1.00 87.19 80 ALA A N 1
ATOM 626 C CA . ALA A 1 80 ? -11.769 -2.055 8.100 1.00 87.19 80 ALA A CA 1
ATOM 627 C C . ALA A 1 80 ? -11.178 -0.702 8.537 1.00 87.19 80 ALA A C 1
ATOM 629 O O . ALA A 1 80 ? -11.559 -0.118 9.551 1.00 87.19 80 ALA A O 1
ATOM 630 N N . SER A 1 81 ? -10.236 -0.166 7.755 1.00 88.12 81 SER A N 1
ATOM 631 C CA . SER A 1 81 ? -9.499 1.061 8.100 1.00 88.12 81 SER A CA 1
ATOM 632 C C . SER A 1 81 ? -10.392 2.279 8.375 1.00 88.12 81 SER A C 1
ATOM 634 O O . SER A 1 81 ? -10.040 3.121 9.208 1.00 88.12 81 SER A O 1
ATOM 636 N N . LEU A 1 82 ? -11.550 2.373 7.710 1.00 88.94 82 LEU A N 1
ATOM 637 C CA . LEU A 1 82 ? -12.532 3.432 7.960 1.00 88.94 82 LEU A CA 1
ATOM 638 C C . LEU A 1 82 ? -13.232 3.243 9.311 1.00 88.94 82 LEU A C 1
ATOM 640 O O . LEU A 1 82 ? -13.345 4.209 10.063 1.00 88.94 82 LEU A O 1
ATOM 644 N N . ASP A 1 83 ? -13.598 2.009 9.665 1.00 92.12 83 ASP A N 1
ATOM 645 C CA . ASP A 1 83 ? -14.220 1.688 10.956 1.00 92.12 83 ASP A CA 1
ATOM 646 C C . ASP A 1 83 ? -13.248 1.953 12.110 1.00 92.12 83 ASP A C 1
ATOM 648 O O . ASP A 1 83 ? -13.630 2.513 13.135 1.00 92.12 83 ASP A O 1
ATOM 652 N N . VAL A 1 84 ? -11.962 1.629 11.927 1.00 93.50 84 VAL A N 1
ATOM 653 C CA . VAL A 1 84 ? -10.905 1.946 12.901 1.00 93.50 84 VAL A CA 1
ATOM 654 C C . VAL A 1 84 ? -10.780 3.450 13.111 1.00 93.50 84 VAL A C 1
ATOM 656 O O . VAL A 1 84 ? -10.692 3.909 14.253 1.00 93.50 84 VAL A O 1
ATOM 659 N N . SER A 1 85 ? -10.771 4.222 12.024 1.00 92.31 85 SER A N 1
ATOM 660 C CA . SER A 1 85 ? -10.688 5.684 12.087 1.00 92.31 85 SER A CA 1
ATOM 661 C C . SER A 1 85 ? -11.904 6.270 12.808 1.00 92.31 85 SER A C 1
ATOM 663 O O . SER A 1 85 ? -11.742 7.059 13.742 1.00 92.31 85 SER A O 1
ATOM 665 N N . ALA A 1 86 ? -13.109 5.818 12.449 1.00 93.62 86 ALA A N 1
ATOM 666 C CA . ALA A 1 86 ? -14.362 6.247 13.062 1.00 93.62 86 ALA A CA 1
ATOM 667 C C . ALA A 1 86 ? -14.434 5.887 14.555 1.00 93.62 86 ALA A C 1
ATOM 669 O O . ALA A 1 86 ? -14.718 6.750 15.385 1.00 93.62 86 ALA A O 1
ATOM 670 N N . ALA A 1 87 ? -14.118 4.638 14.915 1.00 94.75 87 ALA A N 1
ATOM 671 C CA . ALA A 1 87 ? -14.087 4.185 16.303 1.00 94.75 87 ALA A CA 1
ATOM 672 C C . ALA A 1 87 ? -13.059 4.973 17.122 1.00 94.75 87 ALA A C 1
ATOM 674 O O . ALA A 1 87 ? -13.355 5.405 18.234 1.00 94.75 87 ALA A O 1
ATOM 675 N N . THR A 1 88 ? -11.864 5.205 16.568 1.00 93.75 88 THR A N 1
ATOM 676 C CA . THR A 1 88 ? -10.812 5.979 17.240 1.00 93.75 88 THR A CA 1
ATOM 677 C C . THR A 1 88 ? -11.261 7.409 17.518 1.00 93.75 88 THR A C 1
ATOM 679 O O . THR A 1 88 ? -11.090 7.887 18.637 1.00 93.75 88 THR A O 1
ATOM 682 N N . MET A 1 89 ? -11.874 8.078 16.540 1.00 93.00 89 MET A N 1
ATOM 683 C CA . MET A 1 89 ? -12.416 9.428 16.708 1.00 93.00 89 MET A CA 1
ATOM 684 C C . MET A 1 89 ? -13.493 9.475 17.801 1.00 93.00 89 MET A C 1
ATOM 686 O O . MET A 1 89 ? -13.386 10.278 18.725 1.00 93.00 89 MET A O 1
ATOM 690 N N . MET A 1 90 ? -14.472 8.567 17.752 1.00 95.12 90 MET A N 1
ATOM 691 C CA . MET A 1 90 ? -15.535 8.482 18.759 1.00 95.12 90 MET A CA 1
ATOM 692 C C . MET A 1 90 ? -14.994 8.182 20.165 1.00 95.12 90 MET A C 1
ATOM 694 O O . MET A 1 90 ? -15.503 8.713 21.148 1.00 95.12 90 MET A O 1
ATOM 698 N N . MET A 1 91 ? -13.949 7.354 20.292 1.00 95.06 91 MET A N 1
ATOM 699 C CA . MET A 1 91 ? -13.305 7.096 21.585 1.00 95.06 91 MET A CA 1
ATOM 700 C C . MET A 1 91 ? -12.556 8.324 22.110 1.00 95.06 91 MET A C 1
ATOM 702 O O . MET A 1 91 ? -12.680 8.633 23.293 1.00 95.06 91 MET A O 1
ATOM 706 N N . ARG A 1 92 ? -11.825 9.061 21.261 1.00 92.44 92 ARG A N 1
ATOM 707 C CA . ARG A 1 92 ? -11.185 10.324 21.677 1.00 92.44 92 ARG A CA 1
ATOM 708 C C . ARG A 1 92 ? -12.205 11.289 22.262 1.00 92.44 92 ARG A C 1
ATOM 710 O O . ARG A 1 92 ? -11.982 11.823 23.340 1.00 92.44 92 ARG A O 1
ATOM 717 N N . GLU A 1 93 ? -13.327 11.466 21.574 1.00 92.56 93 GLU A N 1
ATOM 718 C CA . GLU A 1 93 ? -14.399 12.361 22.004 1.00 92.56 93 GLU A CA 1
ATOM 719 C C . GLU A 1 93 ? -15.076 11.867 23.288 1.00 92.56 93 GLU A C 1
ATOM 721 O O . GLU A 1 93 ? -15.225 12.622 24.247 1.00 92.56 93 GLU A O 1
ATOM 726 N N . ALA A 1 94 ? -15.432 10.583 23.358 1.00 94.25 94 ALA A N 1
ATOM 727 C CA . ALA A 1 94 ? -16.119 10.039 24.521 1.00 94.25 94 ALA A CA 1
ATOM 728 C C . ALA A 1 94 ? -15.251 10.103 25.787 1.00 94.25 94 ALA A C 1
ATOM 730 O O . ALA A 1 94 ? -15.753 10.432 26.863 1.00 94.25 94 ALA A O 1
ATOM 731 N N . PHE A 1 95 ? -13.969 9.746 25.681 1.00 92.25 95 PHE A N 1
ATOM 732 C CA . PHE A 1 95 ? -13.065 9.580 26.822 1.00 92.25 95 PHE A CA 1
ATOM 733 C C . PHE A 1 95 ? -12.140 10.776 27.072 1.00 92.25 95 PHE A C 1
ATOM 735 O O . PHE A 1 95 ? -11.494 10.794 28.111 1.00 92.25 95 PHE A O 1
ATOM 742 N N . GLN A 1 96 ? -12.098 11.764 26.172 1.00 89.38 96 GLN A N 1
ATOM 743 C CA . GLN A 1 96 ? -11.219 12.939 26.264 1.00 89.38 96 GLN A CA 1
ATOM 744 C C . GLN A 1 96 ? -9.731 12.560 26.398 1.00 89.38 96 GLN A C 1
ATOM 746 O O . GLN A 1 96 ? -8.975 13.189 27.131 1.00 89.38 96 GLN A O 1
ATOM 751 N N . VAL A 1 97 ? -9.306 11.513 25.680 1.00 87.50 97 VAL A N 1
ATOM 752 C CA . VAL A 1 97 ? -7.919 11.014 25.676 1.00 87.50 97 VAL A CA 1
ATOM 753 C C . VAL A 1 97 ? -7.285 11.114 24.283 1.00 87.50 97 VAL A C 1
ATOM 755 O O . VAL A 1 97 ? -7.974 10.900 23.277 1.00 87.50 97 VAL A O 1
ATOM 758 N N . PRO A 1 98 ? -5.965 11.361 24.176 1.00 80.88 98 PRO A N 1
ATOM 759 C CA . PRO A 1 98 ? -5.247 11.421 22.902 1.00 80.88 98 PRO A CA 1
ATOM 760 C C . PRO A 1 98 ? -4.963 10.011 22.341 1.00 80.88 98 PRO A C 1
ATOM 762 O O . PRO A 1 98 ? -3.829 9.530 22.284 1.00 80.88 98 PRO A O 1
ATOM 765 N N . LEU A 1 99 ? -6.014 9.306 21.914 1.00 84.50 99 LEU A N 1
ATOM 766 C CA . LEU A 1 99 ? -5.913 7.931 21.413 1.00 84.50 99 LEU A CA 1
ATOM 767 C C . LEU A 1 99 ? -5.483 7.887 19.937 1.00 84.50 99 LEU A C 1
ATOM 769 O O . LEU A 1 99 ? -6.263 8.202 19.046 1.00 84.50 99 LEU A O 1
ATOM 773 N N . LEU A 1 100 ? -4.258 7.474 19.621 1.00 84.69 100 LEU A N 1
ATOM 774 C CA . LEU A 1 100 ? -3.817 7.287 18.228 1.00 84.69 100 LEU A CA 1
ATOM 775 C C . LEU A 1 100 ? -4.445 6.040 17.584 1.00 84.69 100 LEU A C 1
ATOM 777 O O . LEU A 1 100 ? -4.576 5.013 18.242 1.00 84.69 100 LEU A O 1
ATOM 781 N N . VAL A 1 101 ? -4.739 6.091 16.277 1.00 87.38 101 VAL A N 1
ATOM 782 C CA . VAL A 1 101 ? -5.252 4.936 15.501 1.00 87.38 101 VAL A CA 1
ATOM 783 C C . VAL A 1 101 ? -4.338 3.714 15.645 1.00 87.38 101 VAL A C 1
ATOM 785 O O . VAL A 1 101 ? -4.805 2.587 15.791 1.00 87.38 101 VAL A O 1
ATOM 788 N N . GLN A 1 102 ? -3.022 3.939 15.694 1.00 84.56 102 GLN A N 1
ATOM 789 C CA . GLN A 1 102 ? -2.026 2.888 15.899 1.00 84.56 102 GLN A CA 1
ATOM 790 C C . GLN A 1 102 ? -2.238 2.100 17.205 1.00 84.56 102 GLN A C 1
ATOM 792 O O . GLN A 1 102 ? -1.925 0.913 17.244 1.00 84.56 102 GLN A O 1
ATOM 797 N N . LYS A 1 103 ? -2.781 2.720 18.265 1.00 85.56 103 LYS A N 1
ATOM 798 C CA . LYS A 1 103 ? -3.055 2.025 19.534 1.00 85.56 103 LYS A CA 1
ATOM 799 C C . LYS A 1 103 ? -4.127 0.955 19.359 1.00 85.56 103 LYS A C 1
ATOM 801 O O . LYS A 1 103 ? -3.943 -0.151 19.849 1.00 85.56 103 LYS A O 1
ATOM 806 N N . LEU A 1 104 ? -5.173 1.232 18.578 1.00 89.69 104 LEU A N 1
ATOM 807 C CA . LEU A 1 104 ? -6.194 0.231 18.267 1.00 89.69 104 LEU A CA 1
ATOM 808 C C . LEU A 1 104 ? -5.626 -0.921 17.420 1.00 89.69 104 LEU A C 1
ATOM 810 O O . LEU A 1 104 ? -5.966 -2.073 17.661 1.00 89.69 104 LEU A O 1
ATOM 814 N N . TYR A 1 105 ? -4.706 -0.645 16.487 1.00 87.44 105 TYR A N 1
ATOM 815 C CA . TYR A 1 105 ? -4.013 -1.706 15.739 1.00 87.44 105 TYR A CA 1
ATOM 816 C C . TYR A 1 105 ? -3.088 -2.560 16.619 1.00 87.44 105 TYR A C 1
ATOM 818 O O . TYR A 1 105 ? -3.029 -3.773 16.436 1.00 87.44 105 TYR A O 1
ATOM 826 N N . LYS A 1 106 ? -2.374 -1.948 17.574 1.00 86.94 106 LYS A N 1
ATOM 827 C CA . LYS A 1 106 ? -1.482 -2.654 18.513 1.00 86.94 106 LYS A CA 1
ATOM 828 C C . LYS A 1 106 ? -2.243 -3.421 19.595 1.00 86.94 106 LYS A C 1
ATOM 830 O O . LYS A 1 106 ? -1.737 -4.412 20.112 1.00 86.94 106 LYS A O 1
ATOM 835 N N . SER A 1 107 ? -3.432 -2.960 19.965 1.00 89.88 107 SER A N 1
ATOM 836 C CA . SER A 1 107 ? -4.246 -3.553 21.027 1.00 89.88 107 SER A CA 1
ATOM 837 C C . SER A 1 107 ? -5.709 -3.611 20.596 1.00 89.88 107 SER A C 1
ATOM 839 O O . SER A 1 107 ? -6.530 -2.836 21.082 1.00 89.88 107 SER A O 1
ATOM 841 N N . PRO A 1 108 ? -6.041 -4.518 19.659 1.00 93.12 108 PRO A N 1
ATOM 842 C CA . PRO A 1 108 ? -7.381 -4.608 19.087 1.00 93.12 108 PRO A CA 1
ATOM 843 C C . PRO A 1 108 ? -8.381 -5.350 19.976 1.00 93.12 108 PRO A C 1
ATOM 845 O O . PRO A 1 108 ? -9.550 -5.443 19.614 1.00 93.12 108 PRO A O 1
ATOM 848 N N . VAL A 1 109 ? -7.931 -5.926 21.092 1.00 94.50 109 VAL A N 1
ATOM 849 C CA . VAL A 1 109 ? -8.770 -6.649 22.051 1.00 94.50 109 VAL A CA 1
ATOM 850 C C . VAL A 1 109 ? -9.457 -5.654 22.985 1.00 94.50 109 VAL A C 1
ATOM 852 O O . VAL A 1 109 ? -8.808 -4.739 23.495 1.00 94.50 109 VAL A O 1
ATOM 855 N N . LEU A 1 110 ? -10.762 -5.833 23.218 1.00 93.81 110 LEU A N 1
ATOM 856 C CA . LEU A 1 110 ? -11.599 -4.890 23.968 1.00 93.81 110 LEU A CA 1
ATOM 857 C C . LEU A 1 110 ? -11.011 -4.548 25.347 1.00 93.81 110 LEU A C 1
ATOM 859 O O . LEU A 1 110 ? -10.881 -3.369 25.678 1.00 93.81 110 LEU A O 1
ATOM 863 N N . ARG A 1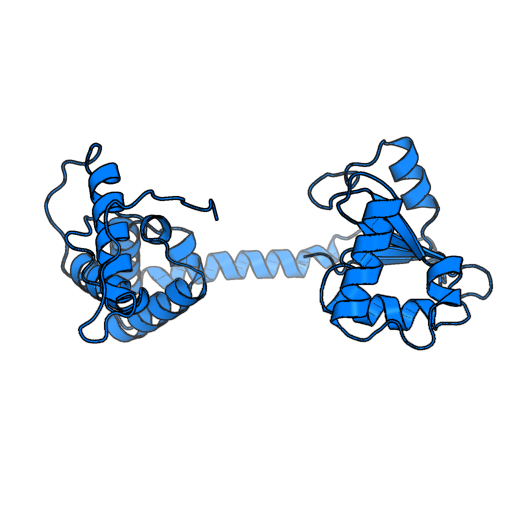 111 ? -10.613 -5.561 26.122 1.00 94.06 111 ARG A N 1
ATOM 864 C CA . ARG A 1 111 ? -10.025 -5.399 27.459 1.00 94.06 111 ARG A CA 1
ATOM 865 C C . ARG A 1 111 ? -8.728 -4.602 27.435 1.00 94.06 111 ARG A C 1
ATOM 867 O O . ARG A 1 111 ? -8.539 -3.695 28.245 1.00 94.06 111 ARG A O 1
ATOM 874 N N . ASP A 1 112 ? -7.829 -4.935 26.515 1.00 92.94 112 ASP A N 1
ATOM 875 C CA . ASP A 1 112 ? -6.529 -4.271 26.426 1.00 92.94 112 ASP A CA 1
ATOM 876 C C . ASP A 1 112 ? -6.677 -2.819 25.974 1.00 92.94 112 ASP A C 1
ATOM 878 O O . ASP A 1 112 ? -6.021 -1.930 26.523 1.00 92.94 112 ASP A O 1
ATOM 882 N N . LEU A 1 113 ? -7.580 -2.558 25.025 1.00 93.81 113 LEU A N 1
ATOM 883 C CA . LEU A 1 113 ? -7.893 -1.208 24.574 1.00 93.81 113 LEU A CA 1
ATOM 884 C C . LEU A 1 113 ? -8.533 -0.373 25.689 1.00 93.81 113 LEU A C 1
ATOM 886 O O . LEU A 1 113 ? -8.125 0.767 25.907 1.00 93.81 113 LEU A O 1
ATOM 890 N N . ALA A 1 114 ? -9.494 -0.937 26.425 1.00 93.75 114 ALA A N 1
ATOM 891 C CA . ALA A 1 114 ? -10.131 -0.269 27.555 1.00 93.75 114 ALA A CA 1
ATOM 892 C C . ALA A 1 114 ? -9.117 0.071 28.656 1.00 93.75 114 ALA A C 1
ATOM 894 O O . ALA A 1 114 ? -9.063 1.212 29.110 1.00 93.75 114 ALA A O 1
ATOM 895 N N . ARG A 1 115 ? -8.230 -0.871 29.005 1.00 91.50 115 ARG A N 1
ATOM 896 C CA . ARG A 1 115 ? -7.142 -0.630 29.963 1.00 91.50 115 ARG A CA 1
ATOM 897 C C . ARG A 1 115 ? -6.227 0.510 29.514 1.00 91.50 115 ARG A C 1
ATOM 899 O O . ARG A 1 115 ? -5.810 1.310 30.347 1.00 91.50 115 ARG A O 1
ATOM 906 N N . GLN A 1 116 ? -5.913 0.599 28.222 1.00 88.81 116 GLN A N 1
ATOM 907 C CA . GLN A 1 116 ? -5.113 1.707 27.695 1.00 88.81 116 GLN A CA 1
ATOM 908 C C . GLN A 1 116 ? -5.844 3.039 27.804 1.00 88.81 116 GLN A C 1
ATOM 910 O O . GLN A 1 116 ? -5.248 4.008 28.254 1.00 88.81 116 GLN A O 1
ATOM 915 N N . ILE A 1 117 ? -7.127 3.093 27.448 1.00 91.44 117 ILE A N 1
ATOM 916 C CA . ILE A 1 117 ? -7.941 4.306 27.598 1.00 91.44 117 ILE A CA 1
ATOM 917 C C . ILE A 1 117 ? -7.948 4.771 29.060 1.00 91.44 117 ILE A C 1
ATOM 919 O O . ILE A 1 117 ? -7.728 5.953 29.321 1.00 91.44 117 ILE A O 1
ATOM 923 N N . ASP A 1 118 ? -8.109 3.848 30.009 1.00 91.06 118 ASP A N 1
ATOM 924 C CA . ASP A 1 118 ? -8.081 4.165 31.440 1.00 91.06 118 ASP A CA 1
ATOM 925 C C . ASP A 1 118 ? -6.707 4.672 31.911 1.00 91.06 118 ASP A C 1
ATOM 927 O O . ASP A 1 118 ? -6.632 5.531 32.789 1.00 91.06 118 ASP A O 1
ATOM 931 N N . GLN A 1 119 ? -5.607 4.159 31.350 1.00 86.88 119 GLN A N 1
ATOM 932 C CA . GLN A 1 119 ? -4.252 4.645 31.642 1.00 86.88 119 GLN A CA 1
ATOM 933 C C . GLN A 1 119 ? -4.022 6.055 31.088 1.00 86.88 119 GLN A C 1
ATOM 935 O O . GLN A 1 119 ? -3.484 6.911 31.790 1.00 86.88 119 GLN A O 1
ATOM 940 N N . GLU A 1 120 ? -4.460 6.317 29.856 1.00 84.69 120 GLU A N 1
ATOM 941 C CA . GLU A 1 120 ? -4.360 7.637 29.226 1.00 84.69 120 GLU A CA 1
ATOM 942 C C . GLU A 1 120 ? -5.186 8.681 29.981 1.00 84.69 120 GLU A C 1
ATOM 944 O O . GLU A 1 120 ? -4.697 9.777 30.235 1.00 84.69 120 GLU A O 1
ATOM 949 N N . ALA A 1 121 ? -6.398 8.325 30.415 1.00 85.62 121 ALA A N 1
ATOM 950 C CA . ALA A 1 121 ? -7.261 9.205 31.203 1.00 85.62 121 ALA A CA 1
ATOM 951 C C . ALA A 1 121 ? -6.649 9.578 32.566 1.00 85.62 121 ALA A C 1
ATOM 953 O O . ALA A 1 121 ? -6.979 10.618 33.129 1.00 85.62 121 ALA A O 1
ATOM 954 N N . LYS A 1 122 ? -5.738 8.749 33.092 1.00 83.56 122 LYS A N 1
ATOM 955 C CA . LYS A 1 122 ? -4.969 9.016 34.320 1.00 83.56 122 LYS A CA 1
ATOM 956 C C . LYS A 1 122 ? -3.676 9.807 34.073 1.00 83.56 122 LYS A C 1
ATOM 958 O O . LYS A 1 122 ? -2.895 9.964 35.005 1.00 83.56 122 LYS A O 1
ATOM 963 N N . GLY A 1 123 ? -3.413 10.259 32.844 1.00 72.44 123 GLY A N 1
ATOM 964 C CA . GLY A 1 123 ? -2.189 10.989 32.485 1.00 72.44 123 GLY A CA 1
ATOM 965 C C . GLY A 1 123 ? -0.941 10.110 32.337 1.00 72.44 123 GLY A C 1
ATOM 966 O O . GLY A 1 123 ? 0.142 10.615 32.074 1.00 72.44 123 GLY A O 1
ATOM 967 N N . LEU A 1 124 ? -1.065 8.780 32.432 1.00 60.81 124 LEU A N 1
ATOM 968 C CA . LEU A 1 124 ? 0.070 7.852 32.281 1.00 60.81 124 LEU A CA 1
ATOM 969 C C . LEU A 1 124 ? 0.504 7.666 30.810 1.00 60.81 124 LEU A C 1
ATOM 971 O O . LEU A 1 124 ? 1.459 6.943 30.529 1.00 60.81 124 LEU A O 1
ATOM 975 N N . GLY A 1 125 ? -0.205 8.298 29.871 1.00 56.78 125 GLY A N 1
ATOM 976 C CA . GLY A 1 125 ? 0.029 8.219 28.428 1.00 56.78 125 GLY A CA 1
ATOM 977 C C . GLY A 1 125 ? 1.148 9.110 27.889 1.00 56.78 125 GLY A C 1
ATOM 978 O O . GLY A 1 125 ? 1.746 8.778 26.861 1.00 56.78 125 GLY A O 1
ATOM 979 N N . GLU A 1 126 ? 1.471 10.209 28.580 1.00 55.28 126 GLU A N 1
ATOM 980 C CA . GLU A 1 126 ? 2.514 11.164 28.163 1.00 55.28 126 GLU A CA 1
ATOM 981 C C . GLU A 1 126 ? 3.888 10.488 28.020 1.00 55.28 126 GLU A C 1
ATOM 983 O O . GLU A 1 126 ? 4.611 10.748 27.059 1.00 55.28 126 GLU A O 1
ATOM 988 N N . LEU A 1 127 ? 4.180 9.495 28.869 1.00 53.66 127 LEU A N 1
ATOM 989 C CA . LEU A 1 127 ? 5.420 8.705 28.846 1.00 53.66 127 LEU A CA 1
ATOM 990 C C . LEU A 1 127 ? 5.679 7.981 27.507 1.00 53.66 127 LEU A C 1
ATOM 992 O O . LEU A 1 127 ? 6.829 7.714 27.163 1.00 53.66 127 LEU A O 1
ATOM 996 N N . ARG A 1 128 ? 4.633 7.642 26.735 1.00 56.25 128 ARG A N 1
ATOM 997 C CA . ARG A 1 128 ? 4.756 6.891 25.465 1.00 56.25 128 ARG A CA 1
ATOM 998 C C . ARG A 1 128 ? 4.936 7.781 24.235 1.00 56.25 128 ARG A C 1
ATOM 1000 O O . ARG A 1 128 ? 5.490 7.326 23.231 1.00 56.25 128 ARG A O 1
ATOM 1007 N N . TRP A 1 129 ? 4.479 9.033 24.295 1.00 58.69 129 TRP A N 1
ATOM 1008 C CA . TRP A 1 129 ? 4.744 10.017 23.241 1.00 58.69 129 TRP A CA 1
ATOM 1009 C C . TRP A 1 129 ? 6.241 10.333 23.155 1.00 58.69 129 TRP A C 1
ATOM 1011 O O . TRP A 1 129 ? 6.782 10.437 22.053 1.00 58.69 129 TRP A O 1
ATOM 1021 N N . ASP A 1 130 ? 6.926 10.354 24.299 1.00 63.41 130 ASP A N 1
ATOM 1022 C CA . ASP A 1 130 ? 8.376 10.536 24.372 1.00 63.41 130 ASP A CA 1
ATOM 1023 C C . ASP A 1 130 ? 9.164 9.418 23.677 1.00 63.41 130 ASP A C 1
ATOM 1025 O O . ASP A 1 130 ? 10.173 9.686 23.028 1.00 63.41 130 ASP A O 1
ATOM 1029 N N . GLU A 1 131 ? 8.708 8.165 23.747 1.00 67.12 131 GLU A N 1
ATOM 1030 C CA . GLU A 1 131 ? 9.404 7.040 23.111 1.00 67.12 131 GLU A CA 1
ATOM 1031 C C . GLU A 1 131 ? 9.304 7.081 21.577 1.00 67.12 131 GLU A C 1
ATOM 1033 O O . GLU A 1 131 ? 10.306 6.889 20.884 1.00 67.12 131 GLU A O 1
ATOM 1038 N N . SER A 1 132 ? 8.124 7.415 21.040 1.00 72.31 132 SER A N 1
ATOM 1039 C CA . SER A 1 132 ? 7.934 7.586 19.588 1.00 72.31 132 SER A CA 1
ATOM 1040 C C . SER A 1 132 ? 8.723 8.785 19.063 1.00 72.31 132 SER A C 1
ATOM 1042 O O . SER A 1 132 ? 9.383 8.687 18.032 1.00 72.31 132 SER A O 1
ATOM 1044 N N . LYS A 1 133 ? 8.735 9.893 19.815 1.00 80.00 133 LYS A N 1
ATOM 1045 C CA . LYS A 1 133 ? 9.545 11.073 19.499 1.00 80.00 133 LYS A CA 1
ATOM 1046 C C . LYS A 1 133 ? 11.039 10.747 19.471 1.00 80.00 133 LYS A C 1
ATOM 1048 O O . LYS A 1 133 ? 11.732 11.182 18.559 1.00 80.00 133 LYS A O 1
ATOM 1053 N N . ARG A 1 134 ? 11.540 9.957 20.430 1.00 82.38 134 ARG A N 1
ATOM 1054 C CA . ARG A 1 134 ? 12.940 9.496 20.427 1.00 82.38 134 ARG A CA 1
ATOM 1055 C C . ARG A 1 134 ? 13.266 8.648 19.203 1.00 82.38 134 ARG A C 1
ATOM 1057 O O . ARG A 1 134 ? 14.360 8.791 18.674 1.00 82.38 134 ARG A O 1
ATOM 1064 N N . GLN A 1 135 ? 12.353 7.780 18.760 1.00 83.94 135 GLN A N 1
ATOM 1065 C CA . GLN A 1 135 ? 12.555 7.027 17.519 1.00 83.94 135 GLN A CA 1
ATOM 1066 C C . GLN A 1 135 ? 12.645 7.968 16.316 1.00 83.94 135 GLN A C 1
ATOM 1068 O O . GLN A 1 135 ? 13.588 7.849 15.551 1.00 83.94 135 GLN A O 1
ATOM 1073 N N . TRP A 1 136 ? 11.738 8.938 16.190 1.00 85.31 136 TRP A N 1
ATOM 1074 C CA . TRP A 1 136 ? 11.771 9.889 15.074 1.00 85.31 136 TRP A CA 1
ATOM 1075 C C . TRP A 1 136 ? 13.037 10.741 15.045 1.00 85.31 136 TRP A C 1
ATOM 1077 O O . TRP A 1 136 ? 13.558 11.006 13.970 1.00 85.31 136 TRP A O 1
ATOM 1087 N N . LEU A 1 137 ? 13.540 11.155 16.213 1.00 88.00 137 LEU A N 1
ATOM 1088 C CA . LEU A 1 137 ? 14.817 11.864 16.302 1.00 88.00 137 LEU A CA 1
ATOM 1089 C C . LEU A 1 137 ? 15.976 10.972 15.841 1.00 88.00 137 LEU A C 1
ATOM 1091 O O . LEU A 1 137 ? 16.766 11.404 15.016 1.00 88.00 137 LEU A O 1
ATOM 1095 N N . ARG A 1 138 ? 16.015 9.701 16.270 1.00 86.81 138 ARG A N 1
ATOM 1096 C CA . ARG A 1 138 ? 17.009 8.744 15.758 1.00 86.81 138 ARG A CA 1
ATOM 1097 C C . ARG A 1 138 ? 16.915 8.567 14.245 1.00 86.81 138 ARG A C 1
ATOM 1099 O O . ARG A 1 138 ? 17.947 8.555 13.591 1.00 86.81 138 ARG A O 1
ATOM 1106 N N . ASP A 1 139 ? 15.705 8.432 13.704 1.00 86.62 139 ASP A N 1
ATOM 1107 C CA . ASP A 1 139 ? 15.484 8.264 12.263 1.00 86.62 139 ASP A CA 1
ATOM 1108 C C . ASP A 1 139 ? 15.930 9.510 11.477 1.00 86.62 139 ASP A C 1
ATOM 1110 O O . ASP A 1 139 ? 16.445 9.384 10.369 1.00 86.62 139 ASP A O 1
ATOM 1114 N N . ALA A 1 140 ? 15.768 10.710 12.048 1.00 87.50 140 ALA A N 1
ATOM 1115 C CA . ALA A 1 140 ? 16.265 11.952 11.457 1.00 87.50 140 ALA A CA 1
ATOM 1116 C C . ALA A 1 140 ? 17.803 11.996 11.427 1.00 87.50 140 ALA A C 1
ATOM 1118 O O . ALA A 1 140 ? 18.380 12.386 10.412 1.00 87.50 140 ALA A O 1
ATOM 1119 N N . ASP A 1 141 ? 18.452 11.523 12.493 1.00 87.94 141 ASP A N 1
ATOM 1120 C CA . ASP A 1 141 ? 19.914 11.479 12.608 1.00 87.94 141 ASP A CA 1
ATOM 1121 C C . ASP A 1 141 ? 20.543 10.351 11.762 1.00 87.94 141 ASP A C 1
ATOM 1123 O O . ASP A 1 141 ? 21.741 10.375 11.480 1.00 87.94 141 ASP A O 1
ATOM 1127 N N . MET A 1 142 ? 19.762 9.360 11.300 1.00 85.94 142 MET A N 1
ATOM 1128 C CA . MET A 1 142 ? 20.276 8.261 10.464 1.00 85.94 142 MET A CA 1
ATOM 1129 C C . MET A 1 142 ? 20.954 8.757 9.184 1.00 85.94 142 MET A C 1
ATOM 1131 O O . MET A 1 142 ? 21.896 8.120 8.713 1.00 85.94 142 MET A O 1
ATOM 1135 N N . ALA A 1 143 ? 20.497 9.881 8.623 1.00 80.06 143 ALA A N 1
ATOM 1136 C CA . ALA A 1 143 ? 21.076 10.447 7.409 1.00 80.06 143 ALA A CA 1
ATOM 1137 C C . ALA A 1 143 ? 22.545 10.867 7.593 1.00 80.06 143 ALA A C 1
ATOM 1139 O O . ALA A 1 143 ? 23.311 10.814 6.635 1.00 80.06 143 ALA A O 1
ATOM 1140 N N . GLU A 1 144 ? 22.954 11.227 8.815 1.00 82.31 144 GLU A N 1
ATOM 1141 C CA . GLU A 1 144 ? 24.332 11.629 9.125 1.00 82.31 144 GLU A CA 1
ATOM 1142 C C . GLU A 1 144 ? 25.321 10.457 9.063 1.00 82.31 144 GLU A C 1
ATOM 1144 O O . GLU A 1 144 ? 26.519 10.663 8.881 1.00 82.31 144 GLU A O 1
ATOM 1149 N N . GLN A 1 145 ? 24.828 9.222 9.200 1.00 83.25 145 GLN A N 1
ATOM 1150 C CA . GLN A 1 145 ? 25.643 8.003 9.197 1.00 83.25 145 GLN A CA 1
ATOM 1151 C C . GLN A 1 145 ? 25.689 7.313 7.830 1.00 83.25 145 GLN A C 1
ATOM 1153 O O . GLN A 1 145 ? 26.331 6.270 7.692 1.00 83.25 145 GLN A O 1
ATOM 1158 N N . LEU A 1 146 ? 24.993 7.851 6.824 1.00 82.81 146 LEU A N 1
ATOM 1159 C CA . LEU A 1 146 ? 25.003 7.278 5.485 1.00 82.81 146 LEU A CA 1
ATOM 1160 C C . LEU A 1 146 ? 26.357 7.541 4.822 1.00 82.81 146 LEU A C 1
ATOM 1162 O O . LEU A 1 146 ? 26.745 8.689 4.612 1.00 82.81 146 LEU A O 1
ATOM 1166 N N . ASP A 1 147 ? 27.056 6.467 4.456 1.00 84.31 147 ASP A N 1
ATOM 1167 C CA . ASP A 1 147 ? 28.237 6.565 3.604 1.00 84.31 147 ASP A CA 1
ATOM 1168 C C . ASP A 1 147 ? 27.778 6.928 2.188 1.00 84.31 147 ASP A C 1
ATOM 1170 O O . ASP A 1 147 ? 27.157 6.125 1.486 1.00 84.31 147 ASP A O 1
ATOM 1174 N N . ILE A 1 148 ? 28.006 8.182 1.799 1.00 80.88 148 ILE A N 1
ATOM 1175 C CA . ILE A 1 148 ? 27.643 8.673 0.472 1.00 80.88 148 ILE A CA 1
ATOM 1176 C C . ILE A 1 148 ? 28.686 8.127 -0.508 1.00 80.88 148 ILE A C 1
ATOM 1178 O O . ILE A 1 148 ? 29.873 8.439 -0.352 1.00 80.88 148 ILE A O 1
ATOM 1182 N N . PRO A 1 149 ? 28.282 7.351 -1.533 1.00 82.44 149 PRO A N 1
ATOM 1183 C CA . PRO A 1 149 ? 29.210 6.875 -2.547 1.00 82.44 149 PRO A CA 1
ATOM 1184 C C . PRO A 1 149 ? 30.012 8.040 -3.131 1.00 82.44 149 PRO A C 1
ATOM 1186 O O . PRO A 1 149 ? 29.452 9.072 -3.500 1.00 82.44 149 PRO A O 1
ATOM 1189 N N . LYS A 1 150 ? 31.337 7.880 -3.199 1.00 81.88 150 LYS A N 1
ATOM 1190 C CA . LYS A 1 150 ? 32.247 8.917 -3.721 1.00 81.88 150 LYS A CA 1
ATOM 1191 C C . LYS A 1 150 ? 32.232 9.007 -5.245 1.00 81.88 150 LYS A C 1
ATOM 1193 O O . LYS A 1 150 ? 32.770 9.961 -5.806 1.00 81.88 150 LYS A O 1
ATOM 1198 N N . ASP A 1 151 ? 31.646 8.011 -5.899 1.00 84.69 151 ASP A N 1
ATOM 1199 C CA . ASP A 1 151 ? 31.516 7.971 -7.344 1.00 84.69 151 ASP A CA 1
ATOM 1200 C C . ASP A 1 151 ? 30.549 9.051 -7.826 1.00 84.69 151 ASP A C 1
ATOM 1202 O O . ASP A 1 151 ? 29.554 9.376 -7.175 1.00 84.69 151 ASP A O 1
ATOM 1206 N N . THR A 1 152 ? 30.840 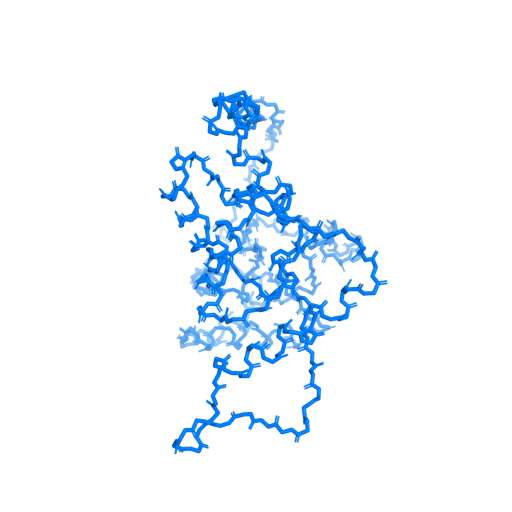9.618 -8.995 1.00 84.00 152 THR A N 1
ATOM 1207 C CA . THR A 1 152 ? 29.921 10.569 -9.622 1.00 84.00 152 THR A CA 1
ATOM 1208 C C . THR A 1 152 ? 28.654 9.818 -10.037 1.00 84.00 152 THR A C 1
ATOM 1210 O O . THR A 1 152 ? 28.768 8.829 -10.766 1.00 84.00 152 THR A O 1
ATOM 1213 N N . PRO A 1 153 ? 27.456 10.258 -9.610 1.00 86.19 153 PRO A N 1
ATOM 1214 C CA . PRO A 1 153 ? 26.212 9.631 -10.031 1.00 86.19 153 PRO A CA 1
ATOM 1215 C C . PRO A 1 153 ? 26.094 9.600 -11.555 1.00 86.19 153 PRO A C 1
ATOM 1217 O O . PRO A 1 153 ? 26.461 10.563 -12.232 1.00 86.19 153 PRO A O 1
ATOM 1220 N N . ILE A 1 154 ? 25.550 8.508 -12.093 1.00 90.94 154 ILE A N 1
ATOM 1221 C CA . ILE A 1 154 ? 25.276 8.396 -13.527 1.00 90.94 154 ILE A CA 1
ATOM 1222 C C . ILE A 1 154 ? 24.267 9.484 -13.913 1.00 90.94 154 ILE A C 1
ATOM 1224 O O . ILE A 1 154 ? 23.156 9.535 -13.377 1.00 90.94 154 ILE A O 1
ATOM 1228 N N . ASP A 1 155 ? 24.625 10.332 -14.879 1.00 94.25 155 ASP A N 1
ATOM 1229 C CA . ASP A 1 155 ? 23.663 11.228 -15.516 1.00 94.25 155 ASP A CA 1
ATOM 1230 C C . ASP A 1 155 ? 22.766 10.417 -16.455 1.00 94.25 155 ASP A C 1
ATOM 1232 O O . ASP A 1 155 ? 23.009 10.283 -17.654 1.00 94.25 155 ASP A O 1
ATOM 1236 N N . TRP A 1 156 ? 21.699 9.857 -15.894 1.00 95.19 156 TRP A N 1
ATOM 1237 C CA . TRP A 1 156 ? 20.730 9.060 -16.639 1.00 95.19 156 TRP A CA 1
ATOM 1238 C C . TRP A 1 156 ? 19.987 9.856 -17.727 1.00 95.19 156 TRP A C 1
ATOM 1240 O O . TRP A 1 156 ? 19.342 9.246 -18.583 1.00 95.19 156 TRP A O 1
ATOM 1250 N N . THR A 1 157 ? 20.072 11.194 -17.713 1.00 94.94 157 THR A N 1
ATOM 1251 C CA . THR A 1 157 ? 19.477 12.077 -18.729 1.00 94.94 157 THR A CA 1
ATOM 1252 C C . THR A 1 157 ? 20.410 12.353 -19.908 1.00 94.94 157 THR A C 1
ATOM 1254 O O . THR A 1 157 ? 19.974 12.900 -20.925 1.00 94.94 157 THR A O 1
ATOM 1257 N N . ALA A 1 158 ? 21.675 11.929 -19.817 1.00 93.69 158 ALA A N 1
ATOM 1258 C CA . ALA A 1 158 ? 22.628 12.030 -20.906 1.00 93.69 158 ALA A CA 1
ATOM 1259 C C . ALA A 1 158 ? 22.126 11.285 -22.155 1.00 93.69 158 ALA A C 1
ATOM 1261 O O . ALA A 1 158 ? 21.469 10.245 -22.078 1.00 93.69 158 ALA A O 1
ATOM 1262 N N . LYS A 1 159 ? 22.490 11.806 -23.333 1.00 86.06 159 LYS A N 1
ATOM 1263 C CA . LYS A 1 159 ? 21.973 11.394 -24.653 1.00 86.06 159 LYS A CA 1
ATOM 1264 C C . LYS A 1 159 ? 21.987 9.876 -24.909 1.00 86.06 159 LYS A C 1
ATOM 1266 O O . LYS A 1 159 ? 21.134 9.389 -25.645 1.00 86.06 159 LYS A O 1
ATOM 1271 N N . ASN A 1 160 ? 22.927 9.147 -24.305 1.00 85.38 160 ASN A N 1
ATOM 1272 C CA . ASN A 1 160 ? 23.129 7.714 -24.521 1.00 85.38 160 ASN A CA 1
ATOM 1273 C C . ASN A 1 160 ? 22.869 6.846 -23.272 1.00 85.38 160 ASN A C 1
ATOM 1275 O O . ASN A 1 160 ? 23.127 5.646 -23.322 1.00 85.38 160 ASN A O 1
ATOM 1279 N N . GLU A 1 161 ? 22.330 7.412 -22.190 1.00 93.25 161 GLU A N 1
ATOM 1280 C CA . GLU A 1 161 ? 22.032 6.668 -20.963 1.00 93.25 161 GLU A CA 1
ATOM 1281 C C . GLU A 1 161 ? 20.581 6.183 -20.948 1.00 93.25 161 GLU A C 1
ATOM 1283 O O . GLU A 1 161 ? 20.301 5.113 -21.479 1.00 93.25 161 GLU A O 1
ATOM 1288 N N . GLY A 1 162 ? 19.636 6.940 -20.384 1.00 95.12 162 GLY A N 1
ATOM 1289 C CA . GLY A 1 162 ? 18.200 6.696 -20.551 1.00 95.12 162 GLY A CA 1
ATOM 1290 C C . GLY A 1 162 ? 17.675 5.312 -20.137 1.00 95.12 162 GLY A C 1
ATOM 1291 O O . GLY A 1 162 ? 16.565 4.959 -20.550 1.00 95.12 162 GLY A O 1
ATOM 1292 N N . ARG A 1 163 ? 18.445 4.520 -19.371 1.00 97.69 163 ARG A N 1
ATOM 1293 C CA . ARG A 1 163 ? 18.070 3.193 -18.857 1.00 97.69 163 ARG A CA 1
ATOM 1294 C C . ARG A 1 163 ? 17.432 3.351 -17.488 1.00 97.69 163 ARG A C 1
ATOM 1296 O O . ARG A 1 163 ? 18.103 3.594 -16.487 1.00 97.69 163 ARG A O 1
ATOM 1303 N N . VAL A 1 164 ? 16.113 3.241 -17.462 1.00 98.31 164 VAL A N 1
ATOM 1304 C CA . VAL A 1 164 ? 15.303 3.528 -16.283 1.00 98.31 164 VAL A CA 1
ATOM 1305 C C . VAL A 1 164 ? 14.735 2.227 -15.736 1.00 98.31 164 VAL A C 1
ATOM 1307 O O . VAL A 1 164 ? 14.084 1.478 -16.464 1.00 98.31 164 VAL A O 1
ATOM 1310 N N . PHE A 1 165 ? 14.920 1.971 -14.445 1.00 98.50 165 PHE A N 1
ATOM 1311 C CA . PHE A 1 165 ? 14.179 0.936 -13.731 1.00 98.50 165 PHE A CA 1
ATOM 1312 C C . PHE A 1 165 ? 13.073 1.575 -12.883 1.00 98.50 165 PHE A C 1
ATOM 1314 O O . PHE A 1 165 ? 13.312 2.543 -12.164 1.00 98.50 165 PHE A O 1
ATOM 1321 N N . VAL A 1 166 ? 11.842 1.066 -12.980 1.00 98.31 166 VAL A N 1
ATOM 1322 C CA . VAL A 1 166 ? 10.678 1.636 -12.280 1.00 98.31 166 VAL A CA 1
ATOM 1323 C C . VAL A 1 166 ? 9.894 0.553 -11.560 1.00 98.31 166 VAL A C 1
ATOM 1325 O O . VAL A 1 166 ? 9.542 -0.474 -12.146 1.00 98.31 166 VAL A O 1
ATOM 1328 N N . THR A 1 167 ? 9.542 0.814 -10.304 1.00 97.88 167 THR A N 1
ATOM 1329 C CA . THR A 1 167 ? 8.621 -0.023 -9.525 1.00 97.88 167 THR A CA 1
ATOM 1330 C C . THR A 1 167 ? 7.245 0.640 -9.439 1.00 97.88 167 THR A C 1
ATOM 1332 O O . THR A 1 167 ? 7.118 1.853 -9.581 1.00 97.88 167 THR A O 1
ATOM 1335 N N . GLY A 1 168 ? 6.180 -0.142 -9.238 1.00 96.62 168 GLY A N 1
ATOM 1336 C CA . GLY A 1 168 ? 4.844 0.416 -8.978 1.00 96.62 168 GLY A CA 1
ATOM 1337 C C . GLY A 1 168 ? 4.077 0.940 -10.201 1.00 96.62 168 GLY A C 1
ATOM 1338 O O . GLY A 1 168 ? 3.059 1.609 -10.036 1.00 96.62 168 GLY A O 1
ATOM 1339 N N . VAL A 1 169 ? 4.482 0.603 -11.434 1.00 96.44 169 VAL A N 1
ATOM 1340 C CA . VAL A 1 169 ? 3.804 1.069 -12.669 1.00 96.44 169 VAL A CA 1
ATOM 1341 C C . VAL A 1 169 ? 2.364 0.563 -12.838 1.00 96.44 169 VAL A C 1
ATOM 1343 O O . VAL A 1 169 ? 1.596 1.111 -13.626 1.00 96.44 169 VAL A O 1
ATOM 1346 N N . THR A 1 170 ? 1.967 -0.469 -12.085 1.00 94.75 170 THR A N 1
ATOM 1347 C CA . THR A 1 170 ? 0.578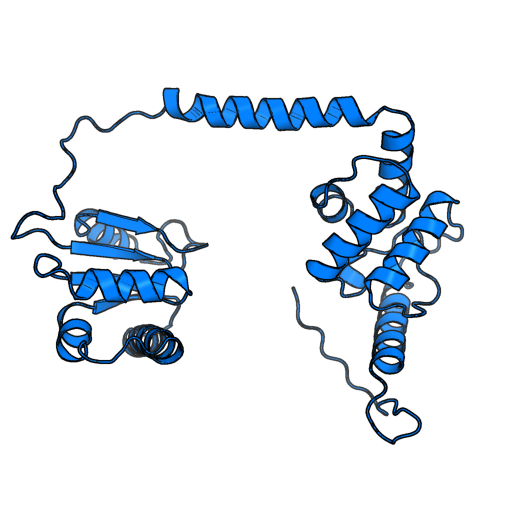 -0.958 -12.023 1.00 94.75 170 THR A CA 1
ATOM 1348 C C . THR A 1 170 ? -0.279 -0.217 -10.985 1.00 94.75 170 THR A C 1
ATOM 1350 O O . THR A 1 170 ? -1.425 -0.597 -10.755 1.00 94.75 170 THR A O 1
ATOM 1353 N N . GLY A 1 171 ? 0.275 0.796 -10.310 1.00 92.38 171 GLY A N 1
ATOM 1354 C CA . GLY A 1 171 ? -0.433 1.692 -9.393 1.00 92.38 171 GLY A CA 1
ATOM 1355 C C . GLY A 1 171 ? -0.963 2.948 -10.090 1.00 92.38 171 GLY A C 1
ATOM 1356 O O . GLY A 1 171 ? -0.851 3.097 -11.305 1.00 92.38 171 GLY A O 1
ATOM 1357 N N . PHE A 1 172 ? -1.548 3.870 -9.322 1.00 93.56 172 PHE A N 1
ATOM 1358 C CA . PHE A 1 172 ? -2.025 5.153 -9.852 1.00 93.56 172 PHE A CA 1
ATOM 1359 C C . PHE A 1 172 ? -0.857 6.055 -10.279 1.00 93.56 172 PHE A C 1
ATOM 1361 O O . PHE A 1 172 ? -0.684 6.302 -11.468 1.00 93.56 172 PHE A O 1
ATOM 1368 N N . VAL A 1 173 ? -0.003 6.470 -9.333 1.00 96.06 173 VAL A N 1
ATOM 1369 C CA . VAL A 1 173 ? 1.141 7.365 -9.601 1.00 96.06 173 VAL A CA 1
ATOM 1370 C C . VAL A 1 173 ? 2.085 6.772 -10.649 1.00 96.06 173 VAL A C 1
ATOM 1372 O O . VAL A 1 173 ? 2.481 7.463 -11.584 1.00 96.06 173 VAL A O 1
ATOM 1375 N N . GLY A 1 174 ? 2.385 5.474 -10.547 1.00 96.94 174 GLY A N 1
ATOM 1376 C CA . GLY A 1 174 ? 3.274 4.793 -11.485 1.00 96.94 174 GLY A CA 1
ATOM 1377 C C . GLY A 1 174 ? 2.783 4.790 -12.936 1.00 96.94 174 GLY A C 1
ATOM 1378 O O . GLY A 1 174 ? 3.612 4.835 -13.839 1.00 96.94 174 GLY A O 1
ATOM 1379 N N . ALA A 1 175 ? 1.468 4.799 -13.184 1.00 95.81 175 ALA A N 1
ATOM 1380 C CA . ALA A 1 175 ? 0.925 4.873 -14.543 1.00 95.81 175 ALA A CA 1
ATOM 1381 C C . ALA A 1 175 ? 1.198 6.236 -15.195 1.00 95.81 175 ALA A C 1
ATOM 1383 O O . ALA A 1 175 ? 1.676 6.304 -16.327 1.00 95.81 175 ALA A O 1
ATOM 1384 N N . LEU A 1 176 ? 0.928 7.322 -14.460 1.00 96.69 176 LEU A N 1
ATOM 1385 C CA . LEU A 1 176 ? 1.181 8.688 -14.924 1.00 96.69 176 LEU A CA 1
ATOM 1386 C C . LEU A 1 176 ? 2.683 8.940 -15.085 1.00 96.69 176 LEU A C 1
ATOM 1388 O O . LEU A 1 176 ? 3.112 9.567 -16.050 1.00 96.69 176 LEU A O 1
ATOM 1392 N N . PHE A 1 177 ? 3.490 8.409 -14.167 1.00 97.31 177 PHE A N 1
ATOM 1393 C CA . PHE A 1 177 ? 4.938 8.538 -14.240 1.00 97.31 177 PHE A CA 1
ATOM 1394 C C . PHE A 1 177 ? 5.517 7.787 -15.444 1.00 97.31 177 PHE A C 1
ATOM 1396 O O . PHE A 1 177 ? 6.322 8.343 -16.186 1.00 97.31 177 PHE A O 1
ATOM 1403 N N . LEU A 1 178 ? 5.052 6.558 -15.706 1.00 97.44 178 LEU A N 1
ATOM 1404 C CA . LEU A 1 178 ? 5.456 5.798 -16.889 1.00 97.44 178 LEU A CA 1
ATOM 1405 C C . LEU A 1 178 ? 5.088 6.533 -18.186 1.00 97.44 178 LEU A C 1
ATOM 1407 O O . LEU A 1 178 ? 5.923 6.598 -19.084 1.00 97.44 178 LEU A O 1
ATOM 1411 N N . ARG A 1 179 ? 3.884 7.124 -18.268 1.00 95.69 179 ARG A N 1
ATOM 1412 C CA . ARG A 1 179 ? 3.447 7.963 -19.404 1.00 95.69 179 ARG A CA 1
ATOM 1413 C C . ARG A 1 179 ? 4.446 9.083 -19.687 1.00 95.69 179 ARG A C 1
ATOM 1415 O O . ARG A 1 179 ? 4.808 9.263 -20.845 1.00 95.69 179 ARG A O 1
ATOM 1422 N N . ALA A 1 180 ? 4.867 9.806 -18.650 1.00 95.75 180 ALA A N 1
ATOM 1423 C CA . ALA A 1 180 ? 5.818 10.905 -18.779 1.00 95.75 180 ALA A CA 1
ATOM 1424 C C . ALA A 1 180 ? 7.210 10.401 -19.189 1.00 95.75 180 ALA A C 1
ATOM 1426 O O . ALA A 1 180 ? 7.818 10.953 -20.100 1.00 95.75 180 ALA A O 1
ATOM 1427 N N . LEU A 1 181 ? 7.697 9.315 -18.577 1.00 96.25 181 LEU A N 1
ATOM 1428 C CA . LEU A 1 181 ? 9.012 8.747 -18.887 1.00 96.25 181 LEU A CA 1
ATOM 1429 C C . LEU A 1 181 ? 9.150 8.336 -20.353 1.00 96.25 181 LEU A C 1
ATOM 1431 O O . LEU A 1 181 ? 10.169 8.621 -20.973 1.00 96.25 181 LEU A O 1
ATOM 1435 N N . VAL A 1 182 ? 8.147 7.665 -20.923 1.00 95.69 182 VAL A N 1
ATOM 1436 C CA . VAL A 1 182 ? 8.259 7.159 -22.301 1.00 95.69 182 VAL A CA 1
ATOM 1437 C C . VAL A 1 182 ? 8.209 8.272 -23.355 1.00 95.69 182 VAL A C 1
ATOM 1439 O O . VAL A 1 182 ? 8.743 8.081 -24.451 1.00 95.69 182 VAL A O 1
ATOM 1442 N N . GLU A 1 183 ? 7.640 9.438 -23.028 1.00 94.38 183 GLU A N 1
ATOM 1443 C CA . GLU A 1 183 ? 7.673 10.632 -23.890 1.00 94.38 183 GLU A CA 1
ATOM 1444 C C . GLU A 1 183 ? 9.030 11.309 -23.932 1.00 94.38 183 GLU A C 1
ATOM 1446 O O . GLU A 1 183 ? 9.352 11.956 -24.928 1.00 94.38 183 GLU A O 1
ATOM 1451 N N . LEU A 1 184 ? 9.831 11.166 -22.877 1.00 93.94 184 LEU A N 1
ATOM 1452 C CA . LEU A 1 184 ? 11.132 11.810 -22.827 1.00 93.94 184 LEU A CA 1
ATOM 1453 C C . LEU A 1 184 ? 12.018 11.249 -23.951 1.00 93.94 184 LEU A C 1
ATOM 1455 O O . LEU A 1 184 ? 12.224 10.031 -24.033 1.00 93.94 184 LEU A O 1
ATOM 1459 N N . PRO A 1 185 ? 12.561 12.109 -24.831 1.00 92.31 185 PRO A N 1
ATOM 1460 C CA . PRO A 1 185 ? 13.295 11.654 -26.009 1.00 92.31 185 PRO A CA 1
ATOM 1461 C C . PRO A 1 185 ? 14.608 10.954 -25.645 1.00 92.31 185 PRO A C 1
ATOM 1463 O O . PRO A 1 185 ? 15.037 10.064 -26.369 1.00 92.31 185 PRO A O 1
ATOM 1466 N N . PHE A 1 186 ? 15.217 11.313 -24.512 1.00 94.06 186 PHE A N 1
ATOM 1467 C CA . PHE A 1 186 ? 16.454 10.704 -24.014 1.00 94.06 186 PHE A CA 1
ATOM 1468 C C . PHE A 1 186 ? 16.230 9.390 -23.251 1.00 94.06 186 PHE A C 1
ATOM 1470 O O . PHE A 1 186 ? 17.182 8.646 -23.039 1.00 94.06 186 PHE A O 1
ATOM 1477 N N . VAL A 1 187 ? 14.992 9.070 -22.849 1.00 96.31 187 VAL A N 1
ATOM 1478 C CA . VAL A 1 187 ? 14.683 7.769 -22.239 1.00 96.31 187 VAL A CA 1
ATOM 1479 C C . VAL A 1 187 ? 14.650 6.716 -23.336 1.00 96.31 187 VAL A C 1
ATOM 1481 O O . VAL A 1 187 ? 13.809 6.772 -24.238 1.00 96.31 187 VAL A O 1
ATOM 1484 N N . GLN A 1 188 ? 15.554 5.745 -23.234 1.00 95.12 188 GLN A N 1
ATOM 1485 C CA . GLN A 1 188 ? 15.728 4.683 -24.222 1.00 95.12 188 GLN A CA 1
ATOM 1486 C C . GLN A 1 188 ? 14.950 3.431 -23.843 1.00 95.12 188 GLN A C 1
ATOM 1488 O O . GLN A 1 188 ? 14.315 2.803 -24.686 1.00 95.12 188 GLN A O 1
ATOM 1493 N N . THR A 1 189 ? 14.998 3.043 -22.571 1.00 97.56 189 THR A N 1
ATOM 1494 C CA . THR A 1 189 ? 14.347 1.822 -22.102 1.00 97.56 189 THR A CA 1
ATOM 1495 C C . THR A 1 189 ? 13.897 1.989 -20.665 1.00 97.56 189 THR A C 1
ATOM 1497 O O . THR A 1 189 ? 14.643 2.458 -19.809 1.00 97.56 189 THR A O 1
ATOM 1500 N N . VAL A 1 190 ? 12.670 1.558 -20.402 1.00 98.31 190 VAL A N 1
ATOM 1501 C CA . VAL A 1 190 ? 12.056 1.527 -19.084 1.00 98.31 190 VAL A CA 1
ATOM 1502 C C . VAL A 1 190 ? 11.782 0.071 -18.726 1.00 98.31 190 VAL A C 1
ATOM 1504 O O . VAL A 1 190 ? 10.871 -0.556 -19.274 1.00 98.31 190 VAL A O 1
ATOM 1507 N N . ARG A 1 191 ? 12.579 -0.477 -17.807 1.00 98.50 191 ARG A N 1
ATOM 1508 C CA . ARG A 1 191 ? 12.336 -1.787 -17.203 1.00 98.50 191 ARG A CA 1
ATOM 1509 C C . ARG A 1 191 ? 11.374 -1.621 -16.030 1.00 98.50 191 ARG A C 1
ATOM 1511 O O . ARG A 1 191 ? 11.668 -0.923 -15.064 1.00 98.50 191 ARG A O 1
ATOM 1518 N N . CYS A 1 192 ? 10.204 -2.238 -16.120 1.00 98.38 192 CYS A N 1
ATOM 1519 C CA . CYS A 1 192 ? 9.125 -2.068 -15.155 1.00 98.38 192 CYS A CA 1
ATOM 1520 C C . CYS A 1 192 ? 8.950 -3.317 -14.295 1.00 98.38 192 CYS A C 1
ATOM 1522 O O . CYS A 1 192 ? 8.566 -4.359 -14.822 1.00 98.38 192 CYS A O 1
ATOM 1524 N N . LEU A 1 193 ? 9.141 -3.212 -12.980 1.00 98.06 193 LEU A N 1
ATOM 1525 C CA . LEU A 1 193 ? 8.861 -4.315 -12.061 1.00 98.06 193 LEU A CA 1
ATOM 1526 C C . LEU A 1 193 ? 7.352 -4.589 -11.994 1.00 98.06 193 LEU A C 1
ATOM 1528 O O . LEU A 1 193 ? 6.564 -3.707 -11.633 1.00 98.06 193 LEU A O 1
ATOM 1532 N N . VAL A 1 194 ? 6.944 -5.815 -12.320 1.00 96.88 194 VAL A N 1
ATOM 1533 C CA . VAL A 1 194 ? 5.545 -6.247 -12.320 1.00 96.88 194 VAL A CA 1
ATOM 1534 C C . VAL A 1 194 ? 5.421 -7.648 -11.736 1.00 96.88 194 VAL A C 1
ATOM 1536 O O . VAL A 1 194 ? 6.096 -8.582 -12.158 1.00 96.88 194 VAL A O 1
ATOM 1539 N N . ARG A 1 195 ? 4.453 -7.824 -10.833 1.00 94.06 195 ARG A N 1
ATOM 1540 C CA . ARG A 1 195 ? 4.044 -9.148 -10.353 1.00 94.06 195 ARG A CA 1
ATOM 1541 C C . ARG A 1 195 ? 3.221 -9.867 -11.419 1.00 94.06 195 ARG A C 1
ATOM 1543 O O . ARG A 1 195 ? 2.031 -9.577 -11.580 1.00 94.06 195 ARG A O 1
ATOM 1550 N N . ALA A 1 196 ? 3.851 -10.775 -12.158 1.00 93.00 196 ALA A N 1
ATOM 1551 C CA . ALA A 1 196 ? 3.213 -11.665 -13.126 1.00 93.00 196 ALA A CA 1
ATOM 1552 C C . ALA A 1 196 ? 4.068 -12.921 -13.367 1.00 93.00 196 ALA A C 1
ATOM 1554 O O . ALA A 1 196 ? 5.235 -12.962 -12.992 1.00 93.00 196 ALA A O 1
ATOM 1555 N N . LYS A 1 197 ? 3.479 -13.954 -13.987 1.00 90.69 197 LYS A N 1
ATOM 1556 C CA . LYS A 1 197 ? 4.178 -15.225 -14.257 1.00 90.69 197 LYS A CA 1
ATOM 1557 C C . LYS A 1 197 ? 5.003 -15.203 -15.543 1.00 90.69 197 LYS A C 1
ATOM 1559 O O . LYS A 1 197 ? 5.919 -16.000 -15.690 1.00 90.69 197 LYS A O 1
ATOM 1564 N N . THR A 1 198 ? 4.640 -14.351 -16.500 1.00 94.62 198 THR A N 1
ATOM 1565 C CA . THR A 1 198 ? 5.274 -14.293 -17.823 1.00 94.62 198 THR A CA 1
ATOM 1566 C C . THR A 1 198 ? 5.390 -12.854 -18.307 1.00 94.62 198 THR A C 1
ATOM 1568 O O . THR A 1 198 ? 4.576 -12.003 -17.940 1.00 94.62 198 THR A O 1
ATOM 1571 N N . ALA A 1 199 ? 6.354 -12.591 -19.193 1.00 93.31 199 ALA A N 1
ATOM 1572 C CA . ALA A 1 199 ? 6.556 -11.268 -19.785 1.00 93.31 199 ALA A CA 1
ATOM 1573 C C . ALA A 1 199 ? 5.295 -10.740 -20.493 1.00 93.31 199 ALA A C 1
ATOM 1575 O O . ALA A 1 199 ? 4.946 -9.573 -20.335 1.00 93.31 199 ALA A O 1
ATOM 1576 N N . THR A 1 200 ? 4.558 -11.603 -21.201 1.00 94.50 200 THR A N 1
ATOM 1577 C CA . THR A 1 200 ? 3.291 -11.240 -21.855 1.00 94.50 200 THR A CA 1
ATOM 1578 C C . THR A 1 200 ? 2.242 -10.782 -20.846 1.00 94.50 200 THR A C 1
ATOM 1580 O O . THR A 1 200 ? 1.630 -9.733 -21.033 1.00 94.50 200 THR A O 1
ATOM 1583 N N . GLN A 1 201 ? 2.064 -11.518 -19.741 1.00 95.12 201 GLN A N 1
ATOM 1584 C CA . GLN A 1 201 ? 1.144 -11.113 -18.672 1.00 95.12 201 GLN A CA 1
ATOM 1585 C C . GLN A 1 201 ? 1.597 -9.811 -18.006 1.00 95.12 201 GLN A C 1
ATOM 1587 O O . GLN A 1 201 ? 0.771 -8.944 -17.733 1.00 95.12 201 GLN A O 1
ATOM 1592 N N . GLY A 1 202 ? 2.900 -9.652 -17.764 1.00 95.00 202 GLY A N 1
ATOM 1593 C CA . GLY A 1 202 ? 3.464 -8.425 -17.207 1.00 95.00 202 GLY A CA 1
ATOM 1594 C C . GLY A 1 202 ? 3.195 -7.215 -18.101 1.00 95.00 202 GLY A C 1
ATOM 1595 O O . GLY A 1 202 ? 2.685 -6.204 -17.621 1.00 95.00 202 GLY A O 1
ATOM 1596 N N . LYS A 1 203 ? 3.445 -7.343 -19.411 1.00 95.50 203 LYS A N 1
ATOM 1597 C CA . LYS A 1 203 ? 3.161 -6.292 -20.397 1.00 95.50 203 LYS A CA 1
ATOM 1598 C C . LYS A 1 203 ? 1.672 -5.962 -20.440 1.00 95.50 203 LYS A C 1
ATOM 1600 O O . LYS A 1 203 ? 1.320 -4.788 -20.381 1.00 95.50 203 LYS A O 1
ATOM 1605 N N . GLN A 1 204 ? 0.807 -6.976 -20.456 1.00 95.19 204 GLN A N 1
ATOM 1606 C CA . GLN A 1 204 ? -0.640 -6.765 -20.456 1.00 95.19 204 GLN A CA 1
ATOM 1607 C C . GLN A 1 204 ? -1.103 -5.996 -19.214 1.00 95.19 204 GLN A C 1
ATOM 1609 O O . GLN A 1 204 ? -1.831 -5.023 -19.347 1.00 95.19 204 GLN A O 1
ATOM 1614 N N . ARG A 1 205 ? -0.607 -6.337 -18.017 1.00 96.69 205 ARG A N 1
ATOM 1615 C CA . ARG A 1 205 ? -0.952 -5.617 -16.776 1.00 96.69 205 ARG A CA 1
ATOM 1616 C C . ARG A 1 205 ? -0.567 -4.137 -16.813 1.00 96.69 205 ARG A C 1
ATOM 1618 O O . ARG A 1 205 ? -1.294 -3.312 -16.263 1.00 96.69 205 ARG A O 1
ATOM 1625 N N . ILE A 1 206 ? 0.568 -3.800 -17.429 1.00 96.69 206 ILE A N 1
ATOM 1626 C CA . ILE A 1 206 ? 0.981 -2.402 -17.624 1.00 96.69 206 ILE A CA 1
ATOM 1627 C C . ILE A 1 206 ? -0.005 -1.700 -18.562 1.00 96.69 206 ILE A C 1
ATOM 1629 O O . ILE A 1 206 ? -0.508 -0.629 -18.228 1.00 96.69 206 ILE A O 1
ATOM 1633 N N . LEU A 1 207 ? -0.306 -2.315 -19.709 1.00 95.38 207 LEU A N 1
ATOM 1634 C CA . LEU A 1 207 ? -1.217 -1.753 -20.708 1.00 95.38 207 LEU A CA 1
ATOM 1635 C C . LEU A 1 207 ? -2.637 -1.577 -20.159 1.00 95.38 207 LEU A C 1
ATOM 1637 O O . LEU A 1 207 ? -3.224 -0.516 -20.351 1.00 95.38 207 LEU A O 1
ATOM 1641 N N . ASP A 1 208 ? -3.156 -2.557 -19.419 1.00 95.38 208 ASP A N 1
ATOM 1642 C CA . ASP A 1 208 ? -4.467 -2.490 -18.769 1.00 95.38 208 ASP A CA 1
ATOM 1643 C C . ASP A 1 208 ? -4.530 -1.322 -17.780 1.00 95.38 208 ASP A C 1
ATOM 1645 O O . ASP A 1 208 ? -5.512 -0.578 -17.744 1.00 95.38 208 ASP A O 1
ATOM 1649 N N . ASN A 1 209 ? -3.466 -1.118 -16.996 1.00 96.50 209 ASN A N 1
ATOM 1650 C CA . ASN A 1 209 ? -3.410 -0.024 -16.034 1.00 96.50 209 ASN A CA 1
ATOM 1651 C C . ASN A 1 209 ? -3.311 1.347 -16.721 1.00 96.50 209 ASN A C 1
ATOM 1653 O O . ASN A 1 209 ? -3.993 2.284 -16.316 1.00 96.50 209 ASN A O 1
ATOM 1657 N N . LEU A 1 210 ? -2.523 1.472 -17.794 1.00 96.19 210 LEU A N 1
ATOM 1658 C CA . LEU A 1 210 ? -2.490 2.691 -18.610 1.00 96.19 210 LEU A CA 1
ATOM 1659 C C . LEU A 1 210 ? -3.853 2.960 -19.265 1.00 96.19 210 LEU A C 1
ATOM 1661 O O . LEU A 1 210 ? -4.331 4.094 -19.245 1.00 96.19 210 LEU A O 1
ATOM 1665 N N . SER A 1 211 ? -4.513 1.923 -19.791 1.00 95.25 211 SER A N 1
ATOM 1666 C CA . SER A 1 211 ? -5.849 2.022 -20.387 1.00 95.25 211 SER A CA 1
ATOM 1667 C C . SER A 1 211 ? -6.887 2.487 -19.372 1.00 95.25 211 SER A C 1
ATOM 1669 O O . SER A 1 211 ? -7.695 3.359 -19.683 1.00 95.25 211 SER A O 1
ATOM 1671 N N . LYS A 1 212 ? -6.847 1.946 -18.148 1.00 94.75 212 LYS A N 1
ATOM 1672 C CA . LYS A 1 212 ? -7.738 2.326 -17.043 1.00 94.75 212 LYS A CA 1
ATOM 1673 C C . LYS A 1 212 ? -7.715 3.833 -16.766 1.00 94.75 212 LYS A C 1
ATOM 1675 O O . LYS A 1 212 ? -8.744 4.384 -16.387 1.00 94.75 212 LYS A O 1
ATOM 1680 N N . TYR A 1 213 ? -6.571 4.489 -16.961 1.00 95.06 213 TYR A N 1
ATOM 1681 C CA . TYR A 1 213 ? -6.409 5.932 -16.759 1.00 95.06 213 TYR A CA 1
ATOM 1682 C C . TYR A 1 213 ? -6.403 6.747 -18.066 1.00 95.06 213 TYR A C 1
ATOM 1684 O O . TYR A 1 213 ? -6.105 7.937 -18.032 1.00 95.06 213 TYR A O 1
ATOM 1692 N N . GLY A 1 214 ? -6.724 6.142 -19.218 1.00 94.88 214 GLY A N 1
ATOM 1693 C CA . GLY A 1 214 ? -6.788 6.845 -20.507 1.00 94.88 214 GLY A CA 1
ATOM 1694 C C . GLY A 1 214 ? -5.426 7.270 -21.076 1.00 94.88 214 GLY A C 1
ATOM 1695 O O . GLY A 1 214 ? -5.350 8.216 -21.852 1.00 94.88 214 GLY A O 1
ATOM 1696 N N . LEU A 1 215 ? -4.342 6.583 -20.705 1.00 95.06 215 LEU A N 1
ATOM 1697 C CA . LEU A 1 215 ? -2.957 7.002 -20.968 1.00 95.06 215 LEU A CA 1
ATOM 1698 C C . LEU A 1 215 ? -2.327 6.388 -22.233 1.00 95.06 215 LEU A C 1
ATOM 1700 O O . LEU A 1 215 ? -1.148 6.609 -22.492 1.00 95.06 215 LEU A O 1
ATOM 1704 N N . LEU A 1 216 ? -3.077 5.611 -23.021 1.00 92.31 216 LEU A N 1
ATOM 1705 C CA . LEU A 1 216 ? -2.541 4.906 -24.199 1.00 92.31 216 LEU A CA 1
ATOM 1706 C C . LEU A 1 216 ? -2.477 5.760 -25.476 1.00 92.31 216 LEU A C 1
ATOM 1708 O O . LEU A 1 216 ? -1.770 5.402 -26.418 1.00 92.31 216 LEU A O 1
ATOM 1712 N N . HIS A 1 217 ? -3.228 6.860 -25.541 1.00 90.69 217 HIS A N 1
ATOM 1713 C CA . HIS A 1 217 ? -3.325 7.671 -26.753 1.00 90.69 217 HIS A CA 1
ATOM 1714 C C . HIS A 1 217 ? -1.995 8.374 -27.082 1.00 90.69 217 HIS A C 1
ATOM 1716 O O . HIS A 1 217 ? -1.459 9.109 -26.251 1.00 90.69 217 HIS A O 1
ATOM 1722 N N . GLY A 1 218 ? -1.499 8.183 -28.311 1.00 88.44 218 GLY A N 1
ATOM 1723 C CA . GLY A 1 218 ? -0.281 8.827 -28.822 1.00 88.44 218 GLY A CA 1
ATOM 1724 C C . GLY A 1 218 ? 1.029 8.173 -28.373 1.00 88.44 218 GLY A C 1
ATOM 1725 O O . GLY A 1 218 ? 2.079 8.796 -28.488 1.00 88.44 218 GLY A O 1
ATOM 1726 N N . LEU A 1 219 ? 0.966 6.946 -27.846 1.00 87.31 219 LEU A N 1
ATOM 1727 C CA . LEU A 1 219 ? 2.095 6.266 -27.209 1.00 87.31 219 LEU A CA 1
ATOM 1728 C C . LEU A 1 219 ? 2.387 4.850 -27.702 1.00 87.31 219 LEU A C 1
ATOM 1730 O O . LEU A 1 219 ? 3.268 4.174 -27.167 1.00 87.31 219 LEU A O 1
ATOM 1734 N N . GLN A 1 220 ? 1.626 4.356 -28.673 1.00 88.00 220 GLN A N 1
ATOM 1735 C CA . GLN A 1 220 ? 1.650 2.948 -29.054 1.00 88.00 220 GLN A CA 1
ATOM 1736 C C . GLN A 1 220 ? 3.056 2.488 -29.469 1.00 88.00 220 GLN A C 1
ATOM 1738 O O . GLN A 1 220 ? 3.504 1.427 -29.041 1.00 88.00 220 GLN A O 1
ATOM 1743 N N . GLU A 1 221 ? 3.782 3.309 -30.229 1.00 89.25 221 GLU A N 1
ATOM 1744 C CA . GLU A 1 221 ? 5.139 2.998 -30.683 1.00 89.25 221 GLU A CA 1
ATOM 1745 C C . GLU A 1 221 ? 6.161 3.043 -29.536 1.00 89.25 221 GLU A C 1
ATOM 1747 O O . GLU A 1 221 ? 6.974 2.128 -29.382 1.00 89.25 221 GLU A O 1
ATOM 1752 N N . GLN A 1 222 ? 6.092 4.058 -28.672 1.00 92.00 222 GLN A N 1
ATOM 1753 C CA . GLN A 1 222 ? 7.003 4.230 -27.538 1.00 92.00 222 GLN A CA 1
ATOM 1754 C C . GLN A 1 222 ? 6.793 3.141 -26.481 1.00 92.00 222 GLN A C 1
ATOM 1756 O O . GLN A 1 222 ? 7.756 2.636 -25.914 1.00 92.00 222 GLN A O 1
ATOM 1761 N N . LEU A 1 223 ? 5.549 2.726 -26.228 1.00 90.44 223 LEU A N 1
ATOM 1762 C CA . LEU A 1 223 ? 5.250 1.625 -25.307 1.00 90.44 223 LEU A CA 1
ATOM 1763 C C . LEU A 1 223 ? 5.760 0.283 -25.838 1.00 90.44 223 LEU A C 1
ATOM 1765 O O . LEU A 1 223 ? 6.154 -0.581 -25.057 1.00 90.44 223 LEU A O 1
ATOM 1769 N N . VAL A 1 224 ? 5.760 0.083 -27.157 1.00 89.50 224 VAL A N 1
ATOM 1770 C CA . VAL A 1 224 ? 6.311 -1.134 -27.761 1.00 89.50 224 VAL A CA 1
ATOM 1771 C C . VAL A 1 224 ? 7.837 -1.130 -27.720 1.00 89.50 224 VAL A C 1
ATOM 1773 O O . VAL A 1 224 ? 8.410 -2.159 -27.367 1.00 89.50 224 VAL A O 1
ATOM 1776 N N . SER A 1 225 ? 8.466 0.001 -28.042 1.00 94.19 225 SER A N 1
ATOM 1777 C CA . SER A 1 225 ? 9.922 0.127 -28.182 1.00 94.19 225 SER A CA 1
ATOM 1778 C C . SER A 1 225 ? 10.669 0.336 -26.863 1.00 94.19 225 SER A C 1
ATOM 1780 O O . SER A 1 225 ? 11.757 -0.208 -26.700 1.00 94.19 225 SER A O 1
ATOM 1782 N N . LYS A 1 226 ? 10.104 1.090 -25.912 1.00 96.12 226 LYS A N 1
ATOM 1783 C CA . LYS A 1 226 ? 10.800 1.484 -24.677 1.0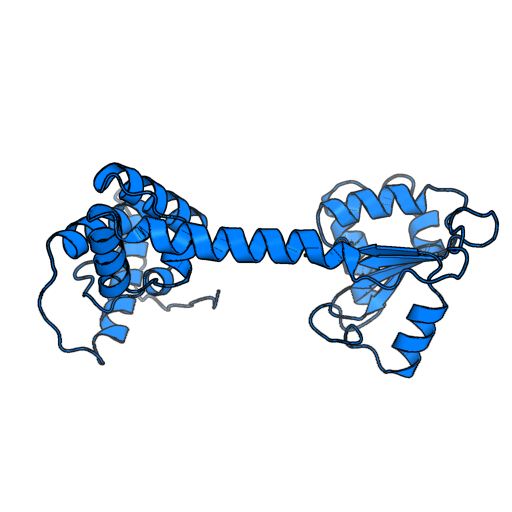0 96.12 226 LYS A CA 1
ATOM 1784 C C . LYS A 1 226 ? 10.439 0.637 -23.460 1.00 96.12 226 LYS A C 1
ATOM 1786 O O . LYS A 1 226 ? 11.246 0.558 -22.543 1.00 96.12 226 LYS A O 1
ATOM 1791 N N . VAL A 1 227 ? 9.247 0.037 -23.388 1.00 97.69 227 VAL A N 1
ATOM 1792 C CA . VAL A 1 227 ? 8.765 -0.594 -22.142 1.00 97.69 227 VAL A CA 1
ATOM 1793 C C . VAL A 1 227 ? 9.022 -2.097 -22.124 1.00 97.69 227 VAL A C 1
ATOM 1795 O O . VAL A 1 227 ? 8.486 -2.853 -22.940 1.00 97.69 227 VAL A O 1
ATOM 1798 N N . VAL A 1 228 ? 9.778 -2.537 -21.118 1.00 97.69 228 VAL A N 1
ATOM 1799 C CA . VAL A 1 228 ? 10.138 -3.939 -20.892 1.00 97.69 228 VAL A CA 1
ATOM 1800 C C . VAL A 1 228 ? 9.681 -4.358 -19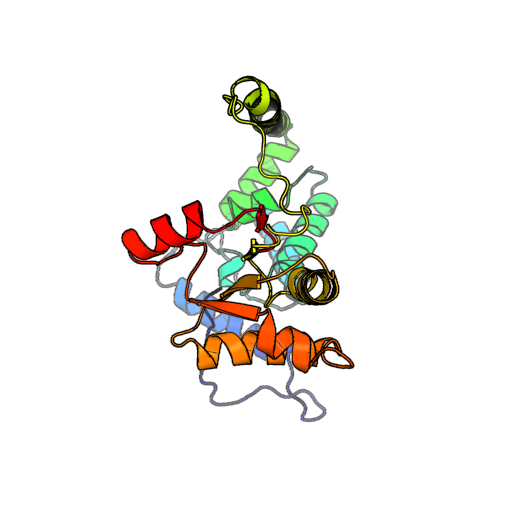.495 1.00 97.69 228 VAL A C 1
ATOM 1802 O O . VAL A 1 228 ? 10.106 -3.762 -18.508 1.00 97.69 228 VAL A O 1
ATOM 1805 N N . PRO A 1 229 ? 8.812 -5.369 -19.350 1.00 97.75 229 PRO A N 1
ATOM 1806 C CA . PRO A 1 229 ? 8.372 -5.795 -18.032 1.00 97.75 229 PRO A CA 1
ATOM 1807 C C . PRO A 1 229 ? 9.414 -6.735 -17.393 1.00 97.75 229 PRO A C 1
ATOM 1809 O O . PRO A 1 229 ? 9.911 -7.657 -18.036 1.00 97.75 229 PRO A O 1
ATOM 1812 N N . VAL A 1 230 ? 9.710 -6.523 -16.113 1.00 97.81 230 VAL A N 1
ATOM 1813 C CA . VAL A 1 230 ? 10.578 -7.356 -15.267 1.00 97.81 230 VAL A CA 1
ATOM 1814 C C . VAL A 1 230 ? 9.693 -8.076 -14.257 1.00 97.81 230 VAL A C 1
ATOM 1816 O O . VAL A 1 230 ? 8.965 -7.429 -13.503 1.00 97.81 230 VAL A O 1
ATOM 1819 N N . MET A 1 231 ? 9.703 -9.410 -14.272 1.00 97.19 231 MET A N 1
ATOM 1820 C CA . MET A 1 231 ? 8.852 -10.198 -13.379 1.00 97.19 231 MET A CA 1
ATOM 1821 C C . MET A 1 231 ? 9.487 -10.246 -11.998 1.00 97.19 231 MET A C 1
ATOM 1823 O O . MET A 1 231 ? 10.575 -10.787 -11.854 1.00 97.19 231 MET A O 1
ATOM 1827 N N . GLY A 1 232 ? 8.814 -9.694 -10.997 1.00 95.12 232 GLY A N 1
ATOM 1828 C CA . GLY A 1 232 ? 9.332 -9.708 -9.636 1.00 95.12 232 GLY A CA 1
ATOM 1829 C C . GLY A 1 232 ? 8.392 -9.071 -8.622 1.00 95.12 232 GLY A C 1
ATOM 1830 O O . GLY A 1 232 ? 7.342 -8.520 -8.971 1.00 95.12 232 GLY A O 1
ATOM 1831 N N . ASP A 1 233 ? 8.773 -9.169 -7.355 1.00 93.00 233 ASP A N 1
ATOM 1832 C CA . ASP A 1 233 ? 8.025 -8.705 -6.194 1.00 93.00 233 ASP A CA 1
ATOM 1833 C C . ASP A 1 233 ? 8.965 -8.046 -5.172 1.00 93.00 233 ASP A C 1
ATOM 1835 O O . ASP A 1 233 ? 9.966 -8.621 -4.751 1.00 93.00 233 ASP A O 1
ATOM 1839 N N . LEU A 1 234 ? 8.602 -6.830 -4.756 1.00 93.88 234 LEU A N 1
ATOM 1840 C CA . LEU A 1 234 ? 9.323 -6.017 -3.774 1.00 93.88 234 LEU A CA 1
ATOM 1841 C C . LEU A 1 234 ? 9.424 -6.680 -2.395 1.00 93.88 234 LEU A C 1
ATOM 1843 O O . LEU A 1 234 ? 10.264 -6.278 -1.596 1.00 93.88 234 LEU A O 1
ATOM 1847 N N . SER A 1 235 ? 8.581 -7.674 -2.095 1.00 91.75 235 SER A N 1
ATOM 1848 C CA . SER A 1 235 ? 8.643 -8.395 -0.820 1.00 91.75 235 SER A CA 1
ATOM 1849 C C . SER A 1 235 ? 9.859 -9.317 -0.686 1.00 91.75 235 SER A C 1
ATOM 1851 O O . SER A 1 235 ? 10.075 -9.863 0.395 1.00 91.75 235 SER A O 1
ATOM 1853 N N . HIS A 1 236 ? 10.625 -9.531 -1.759 1.00 93.75 236 HIS A N 1
ATOM 1854 C CA . HIS A 1 236 ? 11.808 -10.389 -1.768 1.00 93.75 236 HIS A CA 1
ATOM 1855 C C . HIS A 1 236 ? 13.099 -9.557 -1.885 1.00 93.75 236 HIS A C 1
ATOM 1857 O O . HIS A 1 236 ? 13.119 -8.599 -2.658 1.00 93.75 236 HIS A O 1
ATOM 1863 N N . PRO A 1 237 ? 14.197 -9.938 -1.196 1.00 92.12 237 PRO A N 1
ATOM 1864 C CA . PRO A 1 237 ? 15.456 -9.182 -1.204 1.00 92.12 237 PRO A CA 1
ATOM 1865 C C . PRO A 1 237 ? 16.033 -8.907 -2.601 1.00 92.12 237 PRO A C 1
ATOM 1867 O O . PRO A 1 237 ? 16.508 -7.808 -2.859 1.00 92.12 237 PRO A O 1
ATOM 1870 N N . THR A 1 238 ? 15.940 -9.875 -3.517 1.00 95.94 238 THR A N 1
ATOM 1871 C CA . THR A 1 238 ? 16.403 -9.768 -4.916 1.00 95.94 238 THR A CA 1
ATOM 1872 C C . THR A 1 238 ? 15.265 -9.441 -5.882 1.00 95.94 238 THR A C 1
ATOM 1874 O O . THR A 1 238 ? 15.317 -9.762 -7.067 1.00 95.94 238 THR A O 1
ATOM 1877 N N . LEU A 1 239 ? 14.168 -8.868 -5.378 1.00 96.12 239 LEU A N 1
ATOM 1878 C CA . LEU A 1 239 ? 12.921 -8.680 -6.121 1.00 96.12 239 LEU A CA 1
ATOM 1879 C C . LEU A 1 239 ? 12.290 -9.996 -6.616 1.00 96.12 239 LEU A C 1
ATOM 1881 O O . LEU A 1 239 ? 11.416 -9.972 -7.478 1.00 96.12 239 LEU A O 1
ATOM 1885 N N . GLY A 1 240 ? 12.727 -11.150 -6.102 1.00 94.44 240 GLY A N 1
ATOM 1886 C CA . GLY A 1 240 ? 12.288 -12.468 -6.571 1.00 94.44 240 GLY A CA 1
ATOM 1887 C C . GLY A 1 240 ? 12.927 -12.889 -7.898 1.00 94.44 240 GLY A C 1
ATOM 1888 O O . GLY A 1 240 ? 12.418 -13.800 -8.547 1.00 94.44 240 GLY A O 1
ATOM 1889 N N . LEU A 1 241 ? 14.004 -12.211 -8.306 1.00 96.25 241 LEU A N 1
ATOM 1890 C CA . LEU A 1 241 ? 14.853 -12.586 -9.430 1.00 96.25 241 LEU A CA 1
ATOM 1891 C C . LEU A 1 241 ? 15.950 -13.553 -8.965 1.00 96.25 241 LEU A C 1
ATOM 1893 O O . LEU A 1 241 ? 16.361 -13.518 -7.802 1.00 96.25 241 LEU A O 1
ATOM 1897 N N . GLU A 1 242 ? 16.450 -14.360 -9.900 1.00 96.44 242 GLU A N 1
ATOM 1898 C CA . GLU A 1 242 ? 17.709 -15.096 -9.736 1.00 96.44 242 GLU A CA 1
ATOM 1899 C C . GLU A 1 242 ? 18.882 -14.117 -9.565 1.00 96.44 242 GLU A C 1
ATOM 1901 O O . GLU A 1 242 ? 18.862 -13.021 -10.136 1.00 96.44 242 GLU A O 1
ATOM 1906 N N . ASP A 1 243 ? 19.917 -14.518 -8.825 1.00 96.38 243 ASP A N 1
ATOM 1907 C CA . ASP A 1 243 ? 21.029 -13.636 -8.431 1.00 96.38 243 ASP A CA 1
ATOM 1908 C C . ASP A 1 243 ? 21.744 -12.985 -9.629 1.00 96.38 243 ASP A C 1
ATOM 1910 O O . ASP A 1 243 ? 22.043 -11.786 -9.603 1.00 96.38 243 ASP A O 1
ATOM 1914 N N . ASP A 1 244 ? 21.949 -13.735 -10.714 1.00 97.06 244 ASP A N 1
ATOM 1915 C CA . ASP A 1 244 ? 22.566 -13.221 -11.944 1.00 97.06 244 ASP A CA 1
ATOM 1916 C C . ASP A 1 244 ? 21.682 -12.168 -12.629 1.00 97.06 244 ASP A C 1
ATOM 1918 O O . ASP A 1 244 ? 22.167 -11.135 -13.093 1.00 97.06 244 ASP A O 1
ATOM 1922 N N . ALA A 1 245 ? 20.366 -12.397 -12.660 1.00 96.00 245 ALA A N 1
ATOM 1923 C CA . ALA A 1 245 ? 19.409 -11.470 -13.257 1.00 96.00 245 ALA A CA 1
ATOM 1924 C C . ALA A 1 245 ? 19.242 -10.202 -12.408 1.00 96.00 245 ALA A C 1
ATOM 1926 O O . ALA A 1 245 ? 19.101 -9.105 -12.948 1.00 96.00 245 ALA A O 1
ATOM 1927 N N . TYR A 1 246 ? 19.281 -10.339 -11.082 1.00 97.75 246 TYR A N 1
ATOM 1928 C CA . TYR A 1 246 ? 19.294 -9.203 -10.168 1.00 97.75 246 TYR A CA 1
ATOM 1929 C C . TYR A 1 246 ? 20.562 -8.361 -10.350 1.00 97.75 246 TYR A C 1
ATOM 1931 O O . TYR A 1 246 ? 20.477 -7.139 -10.472 1.00 97.75 246 TYR A O 1
ATOM 1939 N N . SER A 1 247 ? 21.725 -9.012 -10.430 1.00 97.31 247 SER A N 1
ATOM 1940 C CA . SER A 1 247 ? 23.016 -8.346 -10.625 1.00 97.31 247 SER A CA 1
ATOM 1941 C C . SER A 1 247 ? 23.096 -7.633 -11.977 1.00 97.31 247 SER A C 1
ATOM 1943 O O . SER A 1 247 ? 23.546 -6.490 -12.041 1.00 97.31 247 SER A O 1
ATOM 1945 N N . GLU A 1 248 ? 22.595 -8.256 -13.051 1.00 97.50 248 GLU A N 1
ATOM 1946 C CA . GLU A 1 248 ? 22.484 -7.613 -14.365 1.00 97.50 248 GLU A CA 1
ATOM 1947 C C . GLU A 1 248 ? 21.571 -6.391 -14.310 1.00 97.50 248 GLU A C 1
ATOM 1949 O O . GLU A 1 248 ? 21.954 -5.328 -14.791 1.00 97.50 248 GLU A O 1
ATOM 1954 N N . LEU A 1 249 ? 20.398 -6.502 -13.683 1.00 97.50 249 LEU A N 1
ATOM 1955 C CA . LEU A 1 249 ? 19.465 -5.386 -13.567 1.00 97.50 249 LEU A CA 1
ATOM 1956 C C . LEU A 1 249 ? 20.060 -4.221 -12.765 1.00 97.50 249 LEU A C 1
ATOM 1958 O O . LEU A 1 249 ? 19.889 -3.064 -13.157 1.00 97.50 249 LEU A O 1
ATOM 1962 N N . ALA A 1 250 ? 20.758 -4.528 -11.669 1.00 94.56 250 ALA A N 1
ATOM 1963 C CA . ALA A 1 250 ? 21.421 -3.548 -10.817 1.00 94.56 250 ALA A CA 1
ATOM 1964 C C . ALA A 1 250 ? 22.546 -2.811 -11.558 1.00 94.56 250 ALA A C 1
ATOM 1966 O O . ALA A 1 250 ? 22.661 -1.596 -11.429 1.00 94.56 250 ALA A O 1
ATOM 1967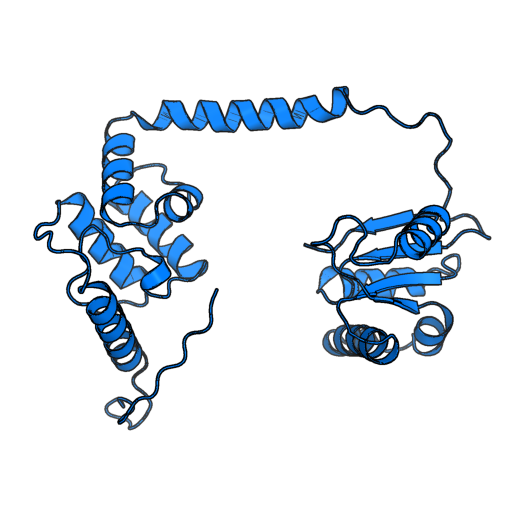 N N . ALA A 1 251 ? 23.333 -3.520 -12.371 1.00 94.19 251 ALA A N 1
ATOM 1968 C CA . ALA A 1 251 ? 24.374 -2.916 -13.201 1.00 94.19 251 ALA A CA 1
ATOM 1969 C C . ALA A 1 251 ? 23.810 -2.170 -14.427 1.00 94.19 251 ALA A C 1
ATOM 1971 O O . ALA A 1 251 ? 24.414 -1.217 -14.918 1.00 94.19 251 ALA A O 1
ATOM 1972 N N . TRP A 1 252 ? 22.657 -2.602 -14.942 1.00 96.94 252 TRP A N 1
ATOM 1973 C CA . TRP A 1 252 ? 22.030 -2.042 -16.136 1.00 96.94 252 TRP A CA 1
ATOM 1974 C C . TRP A 1 252 ? 21.368 -0.681 -15.886 1.00 96.94 252 TRP A C 1
ATOM 1976 O O . TRP A 1 252 ? 21.422 0.193 -16.757 1.00 96.94 252 TRP A O 1
ATOM 1986 N N . ALA A 1 253 ? 20.711 -0.495 -14.738 1.00 96.69 253 ALA A N 1
ATOM 1987 C CA . ALA A 1 253 ? 19.901 0.691 -14.472 1.00 96.69 253 ALA A CA 1
ATOM 1988 C C . ALA A 1 253 ? 20.768 1.942 -14.246 1.00 96.69 253 ALA A C 1
ATOM 1990 O O . ALA A 1 253 ? 21.519 2.020 -13.280 1.00 96.69 253 ALA A O 1
ATOM 1991 N N . SER A 1 254 ? 20.600 2.966 -15.089 1.00 95.75 254 SER A N 1
ATOM 1992 C CA . SER A 1 254 ? 21.219 4.284 -14.873 1.00 95.75 254 SER A CA 1
ATOM 1993 C C . SER A 1 254 ? 20.501 5.068 -13.766 1.00 95.75 254 SER A C 1
ATOM 1995 O O . SER A 1 254 ? 21.098 5.921 -13.118 1.00 95.75 254 SER A O 1
ATOM 1997 N N . VAL A 1 255 ? 19.207 4.798 -13.556 1.00 96.62 255 VAL A N 1
ATOM 1998 C CA . VAL A 1 255 ? 18.392 5.386 -12.483 1.00 96.62 255 VAL A CA 1
ATOM 1999 C C . VAL A 1 255 ? 17.266 4.440 -12.069 1.00 96.62 255 VAL A C 1
ATOM 2001 O O . VAL A 1 255 ? 16.731 3.685 -12.890 1.00 96.62 255 VAL A O 1
ATOM 2004 N N . ILE A 1 256 ? 16.870 4.520 -10.798 1.00 97.25 256 ILE A N 1
ATOM 2005 C CA . ILE A 1 256 ? 15.753 3.766 -10.228 1.00 97.25 256 ILE A CA 1
ATOM 2006 C C . ILE A 1 256 ? 14.697 4.741 -9.701 1.00 97.25 256 ILE A C 1
ATOM 2008 O O . ILE A 1 256 ? 14.979 5.554 -8.824 1.00 97.25 256 ILE A O 1
ATOM 2012 N N . PHE A 1 257 ? 13.460 4.617 -10.185 1.00 97.94 257 PHE A N 1
ATOM 2013 C CA . PHE A 1 257 ? 12.299 5.297 -9.611 1.00 97.94 257 PHE A CA 1
ATOM 2014 C C . PHE A 1 257 ? 11.437 4.303 -8.837 1.00 97.94 257 PHE A C 1
ATOM 2016 O O . PHE A 1 257 ? 10.803 3.413 -9.412 1.00 97.94 257 PHE A O 1
ATOM 2023 N N . HIS A 1 258 ? 11.401 4.465 -7.517 1.00 97.12 258 HIS A N 1
ATOM 2024 C CA . HIS A 1 258 ? 10.633 3.597 -6.637 1.00 97.12 258 HIS A CA 1
ATOM 2025 C C . HIS A 1 258 ? 9.264 4.211 -6.316 1.00 97.12 258 HIS A C 1
ATOM 2027 O O . HIS A 1 258 ? 9.168 5.145 -5.526 1.00 97.12 258 HIS A O 1
ATOM 2033 N N . LEU A 1 259 ? 8.206 3.689 -6.946 1.00 95.94 259 LEU A N 1
ATOM 2034 C CA . LEU A 1 259 ? 6.813 4.123 -6.734 1.00 95.94 259 LEU A CA 1
ATOM 2035 C C . LEU A 1 259 ? 5.921 2.987 -6.208 1.00 95.94 259 LEU A C 1
ATOM 2037 O O . LEU A 1 259 ? 4.705 3.149 -6.094 1.00 95.94 259 LEU A O 1
ATOM 2041 N N . GLY A 1 260 ? 6.507 1.816 -5.947 1.00 87.69 260 GLY A N 1
ATOM 2042 C CA . GLY A 1 260 ? 5.840 0.726 -5.249 1.00 87.69 260 GLY A CA 1
ATOM 2043 C C . GLY A 1 260 ? 5.671 1.058 -3.769 1.00 87.69 260 GLY A C 1
ATOM 2044 O O . GLY A 1 260 ? 6.580 1.601 -3.154 1.00 87.69 260 GLY A O 1
ATOM 2045 N N . ALA A 1 261 ? 4.503 0.737 -3.224 1.00 76.44 261 ALA A N 1
ATOM 2046 C CA . ALA A 1 261 ? 4.161 0.871 -1.813 1.00 76.44 261 ALA A CA 1
ATOM 2047 C C . ALA A 1 261 ? 3.309 -0.326 -1.382 1.00 76.44 261 ALA A C 1
ATOM 2049 O O . ALA A 1 261 ? 2.614 -0.895 -2.264 1.00 76.44 261 ALA A O 1
#

pLDDT: mean 87.1, std 11.53, range [45.91, 98.5]